Protein AF-A0A9P4H4D3-F1 (afdb_monomer_lite)

Organism: NCBI:txid210430

InterPro domains:
  IPR001510 Zinc finger, PARP-type [PF00645] (92-170)
  IPR001510 Zinc finger, PARP-type [SM01336] (87-172)
  IPR036957 Zinc finger, PARP-type superfamily [G3DSA:3.30.1740.10] (76-195)

Sequence (278 aa):
MRWYLAWRHWGGATKYQIKGMKEVADSDPTQAPGYDRLSTEAQEQVTLAFENEVIVDNEFKGTRTDLAETARRCGGEIENATGYKVDIAKRTSGCRNAGCSSEGGRIAKGELRLGICVPFDEDHASWVYKHWKCVSDFDLLTAHQLHHLDGCIDGILDLPGEDQKVVEESLDTSERVQAPEPQSTVKAATKPEAAMKVKPKKDTTDDEEAKPKPKRTDNGKGKGKRISNEMSVTDEASEPEYVPKRTRSRAVKMQEVVDPAVARIEAMAENLRWAAAR

Structure (mmCIF, N/CA/C/O backbone):
data_AF-A0A9P4H4D3-F1
#
_entry.id   AF-A0A9P4H4D3-F1
#
loop_
_atom_site.group_PDB
_atom_site.id
_atom_site.type_symbol
_atom_site.label_atom_id
_atom_site.label_alt_id
_atom_site.label_comp_id
_atom_site.label_asym_id
_atom_site.label_entity_id
_atom_site.label_seq_id
_atom_site.pdbx_PDB_ins_code
_atom_site.Cartn_x
_atom_site.Cartn_y
_atom_site.Cartn_z
_atom_site.occupancy
_atom_site.B_iso_or_equiv
_atom_site.auth_seq_id
_atom_site.auth_comp_id
_atom_site.auth_asym_id
_atom_site.auth_atom_id
_atom_site.pdbx_PDB_model_num
ATOM 1 N N . MET A 1 1 ? -8.817 -8.364 -22.085 1.00 56.38 1 MET A N 1
ATOM 2 C CA . MET A 1 1 ? -7.558 -8.895 -21.518 1.00 56.38 1 MET A CA 1
ATOM 3 C C . MET A 1 1 ? -7.171 -7.974 -20.374 1.00 56.38 1 MET A C 1
ATOM 5 O O . MET A 1 1 ? -7.074 -6.777 -20.609 1.00 56.38 1 MET A O 1
ATOM 9 N N . ARG A 1 2 ? -7.096 -8.486 -19.143 1.00 63.53 2 ARG A N 1
ATOM 10 C CA . ARG A 1 2 ? -6.790 -7.694 -17.943 1.00 63.53 2 ARG A CA 1
ATOM 11 C C . ARG A 1 2 ? -5.326 -7.932 -17.591 1.00 63.53 2 ARG A C 1
ATOM 13 O O . ARG A 1 2 ? -4.897 -9.083 -17.563 1.00 63.53 2 ARG A O 1
ATOM 20 N N . TRP A 1 3 ? -4.569 -6.862 -17.384 1.00 69.06 3 TRP A N 1
ATOM 21 C CA . TRP A 1 3 ? -3.122 -6.926 -17.195 1.00 69.06 3 TRP A CA 1
ATOM 22 C C . TRP A 1 3 ? -2.784 -6.526 -15.765 1.00 69.06 3 TRP A C 1
ATOM 24 O O . TRP A 1 3 ? -3.243 -5.492 -15.288 1.00 69.06 3 TRP A O 1
ATOM 34 N N . TYR A 1 4 ? -1.969 -7.333 -15.093 1.00 72.62 4 TYR A N 1
ATOM 35 C CA . TYR A 1 4 ? -1.422 -6.995 -13.784 1.00 72.62 4 TYR A CA 1
ATOM 36 C C . TYR A 1 4 ? 0.026 -6.556 -13.951 1.00 72.62 4 TYR A C 1
ATOM 38 O O . TYR A 1 4 ? 0.842 -7.270 -14.535 1.00 72.62 4 TYR A O 1
ATOM 46 N N . LEU A 1 5 ? 0.349 -5.380 -13.421 1.00 82.19 5 LEU A N 1
ATOM 47 C CA . LEU A 1 5 ? 1.701 -4.840 -13.442 1.00 82.19 5 LEU A CA 1
ATOM 48 C C . LEU A 1 5 ? 2.436 -5.288 -12.179 1.00 82.19 5 LEU A C 1
ATOM 50 O O . LEU A 1 5 ? 2.045 -4.956 -11.060 1.00 82.19 5 LEU A O 1
ATOM 54 N N . ALA A 1 6 ? 3.520 -6.038 -12.356 1.00 83.00 6 ALA A N 1
ATOM 55 C CA . ALA A 1 6 ? 4.419 -6.409 -11.273 1.00 83.00 6 ALA A CA 1
ATOM 56 C C . ALA A 1 6 ? 5.747 -5.668 -11.444 1.00 83.00 6 ALA A C 1
ATOM 58 O O . ALA A 1 6 ? 6.554 -6.009 -12.307 1.00 83.00 6 ALA A O 1
ATOM 59 N N . TRP A 1 7 ? 5.984 -4.668 -10.598 1.00 86.44 7 TRP A N 1
ATOM 60 C CA . TRP A 1 7 ? 7.218 -3.889 -10.628 1.00 86.44 7 TRP A CA 1
ATOM 61 C C . TRP A 1 7 ? 8.419 -4.721 -10.169 1.00 86.44 7 TRP A C 1
ATOM 63 O O . TRP A 1 7 ? 8.360 -5.466 -9.185 1.00 86.44 7 TRP A O 1
ATOM 73 N N . ARG A 1 8 ? 9.538 -4.571 -10.877 1.00 89.12 8 ARG A N 1
ATOM 74 C CA . ARG A 1 8 ? 10.841 -5.142 -10.527 1.00 89.12 8 ARG A CA 1
ATOM 75 C C . ARG A 1 8 ? 11.894 -4.050 -10.640 1.00 89.12 8 ARG A C 1
ATOM 77 O O . ARG A 1 8 ? 11.753 -3.131 -11.438 1.00 89.12 8 ARG A O 1
ATOM 84 N N . HIS A 1 9 ? 12.955 -4.166 -9.849 1.00 90.69 9 HIS A N 1
ATOM 85 C CA . HIS A 1 9 ? 14.167 -3.403 -10.126 1.00 90.69 9 HIS A CA 1
ATOM 86 C C . HIS A 1 9 ? 14.743 -3.859 -11.467 1.00 90.69 9 HIS A C 1
ATOM 88 O O . HIS A 1 9 ? 14.654 -5.050 -11.771 1.00 90.69 9 HIS A O 1
ATOM 94 N N . TRP A 1 10 ? 15.357 -2.938 -12.213 1.00 92.50 10 TRP A N 1
ATOM 95 C CA . TRP A 1 10 ? 15.929 -3.213 -13.533 1.00 92.50 10 TRP A CA 1
ATOM 96 C C . TRP A 1 10 ? 16.852 -4.437 -13.518 1.00 92.50 10 TRP A C 1
ATOM 98 O O . TRP A 1 10 ? 16.488 -5.459 -14.083 1.00 92.50 10 TRP A O 1
ATOM 108 N N . GLY A 1 11 ? 17.936 -4.422 -12.733 1.00 91.62 11 GLY A N 1
ATOM 109 C CA . GLY A 1 11 ? 18.851 -5.570 -12.585 1.00 91.62 11 GLY A CA 1
ATOM 110 C C . GLY A 1 11 ? 18.248 -6.836 -11.949 1.00 91.62 11 GLY A C 1
ATOM 111 O O . GLY A 1 11 ? 18.929 -7.844 -11.793 1.00 91.62 11 GLY A O 1
ATOM 112 N N . GLY A 1 12 ? 16.979 -6.798 -11.534 1.00 91.06 12 GLY A N 1
ATOM 113 C CA . GLY A 1 12 ? 16.241 -7.950 -11.018 1.00 91.06 12 GLY A CA 1
ATOM 114 C C . GLY A 1 12 ? 15.297 -8.591 -12.034 1.00 91.06 12 GLY A C 1
ATOM 115 O O . GLY A 1 12 ? 14.631 -9.568 -11.674 1.00 91.06 12 GLY A O 1
ATOM 116 N N . ALA A 1 13 ? 15.185 -8.053 -13.254 1.00 93.25 13 ALA A N 1
ATOM 117 C CA . ALA A 1 13 ? 14.389 -8.694 -14.290 1.00 93.25 13 ALA A CA 1
ATOM 118 C C . ALA A 1 13 ? 15.099 -9.957 -14.807 1.00 93.25 13 ALA A C 1
ATOM 120 O O . ALA A 1 13 ? 16.319 -10.083 -14.813 1.00 93.25 13 ALA A O 1
ATOM 121 N N . THR A 1 14 ? 14.318 -10.956 -15.192 1.00 93.44 14 THR A N 1
ATOM 122 C CA . THR A 1 14 ? 14.828 -12.240 -15.686 1.00 93.44 14 THR A CA 1
ATOM 123 C C . THR A 1 14 ? 14.835 -12.258 -17.209 1.00 93.44 14 THR A C 1
ATOM 125 O O . THR A 1 14 ? 14.026 -11.576 -17.836 1.00 93.44 14 THR A O 1
ATOM 128 N N . LYS A 1 15 ? 15.671 -13.110 -17.819 1.00 95.44 15 LYS A N 1
ATOM 129 C CA . LYS A 1 15 ? 15.692 -13.315 -19.281 1.00 95.44 15 LYS A CA 1
ATOM 130 C C . LYS A 1 15 ? 14.302 -13.581 -19.879 1.00 95.44 15 LYS A C 1
ATOM 132 O O . LYS A 1 15 ? 13.972 -13.079 -20.942 1.00 95.44 15 LYS A O 1
ATOM 137 N N . TYR A 1 16 ? 13.446 -14.308 -19.154 1.00 95.06 16 TYR A N 1
ATOM 138 C CA . TYR A 1 16 ? 12.079 -14.610 -19.590 1.00 95.06 16 TYR A CA 1
ATOM 139 C C . TYR A 1 16 ? 11.180 -13.373 -19.628 1.00 95.06 16 TYR A C 1
ATOM 141 O O . TYR A 1 16 ? 10.296 -13.289 -20.469 1.00 95.06 16 TYR A O 1
ATOM 149 N N . GLN A 1 17 ? 11.406 -12.408 -18.735 1.00 92.88 17 GLN A N 1
ATOM 150 C CA . GLN A 1 17 ? 10.656 -11.152 -18.724 1.00 92.88 17 GLN A CA 1
ATOM 151 C C . GLN A 1 17 ? 11.085 -10.243 -19.872 1.00 92.88 17 GLN A C 1
ATOM 153 O O . GLN A 1 17 ? 10.225 -9.642 -20.503 1.00 92.88 17 GLN A O 1
ATOM 158 N N . ILE A 1 18 ? 12.386 -10.189 -20.179 1.00 94.62 18 ILE A N 1
ATOM 159 C CA . ILE A 1 18 ? 12.884 -9.460 -21.352 1.00 94.62 18 ILE A CA 1
ATOM 160 C C . ILE A 1 18 ? 12.360 -10.104 -22.637 1.00 94.62 18 ILE A C 1
ATOM 162 O O . ILE A 1 18 ? 11.851 -9.400 -23.501 1.00 94.62 18 ILE A O 1
ATOM 166 N N . LYS A 1 19 ? 12.375 -11.441 -22.725 1.00 95.06 19 LYS A N 1
ATOM 167 C CA . LYS A 1 19 ? 11.782 -12.171 -23.850 1.00 95.06 19 LYS A CA 1
ATOM 168 C C . LYS A 1 19 ? 10.284 -11.886 -24.002 1.00 95.06 19 LYS A C 1
ATOM 170 O O . LYS A 1 19 ? 9.850 -11.546 -25.091 1.00 95.06 19 LYS A O 1
ATOM 175 N N . GLY A 1 20 ? 9.511 -11.946 -22.917 1.00 93.00 20 GLY A N 1
ATOM 176 C CA . GLY A 1 20 ? 8.085 -11.608 -22.955 1.00 93.00 20 GLY A CA 1
ATOM 177 C C . GLY A 1 20 ? 7.832 -10.147 -23.344 1.00 93.00 20 GLY A C 1
ATOM 178 O O . GLY A 1 20 ? 6.910 -9.860 -24.096 1.00 93.00 20 GLY A O 1
ATOM 179 N N . MET A 1 21 ? 8.677 -9.218 -22.891 1.00 91.69 21 MET A N 1
ATOM 180 C CA . MET A 1 21 ? 8.606 -7.812 -23.300 1.00 91.69 21 MET A CA 1
ATOM 181 C C . MET A 1 21 ? 8.919 -7.637 -24.795 1.00 91.69 21 MET A C 1
ATOM 183 O O . MET A 1 21 ? 8.236 -6.871 -25.466 1.00 91.69 21 MET A O 1
ATOM 187 N N . LYS A 1 22 ? 9.885 -8.394 -25.328 1.00 94.69 22 LYS A N 1
ATOM 188 C CA . LYS A 1 22 ? 10.230 -8.442 -26.757 1.00 94.69 22 LYS A CA 1
ATOM 189 C C . LYS A 1 22 ? 9.101 -9.031 -27.606 1.00 94.69 22 LYS A C 1
ATOM 191 O O . LYS A 1 22 ? 8.827 -8.511 -28.679 1.00 94.69 22 LYS A O 1
ATOM 196 N N . GLU A 1 23 ? 8.423 -10.068 -27.113 1.00 93.31 23 GLU A N 1
ATOM 197 C CA . GLU A 1 23 ? 7.240 -10.660 -27.756 1.00 93.31 23 GLU A CA 1
ATOM 198 C C . GLU A 1 23 ? 6.062 -9.676 -27.803 1.00 93.31 23 GLU A C 1
ATOM 200 O O . GLU A 1 23 ? 5.383 -9.592 -28.818 1.00 93.31 23 GLU A O 1
ATOM 205 N N . VAL A 1 24 ? 5.833 -8.905 -26.734 1.00 91.50 24 VAL A N 1
ATOM 206 C CA . VAL A 1 24 ? 4.760 -7.893 -26.686 1.00 91.50 24 VAL A CA 1
ATOM 207 C C . VAL A 1 24 ? 5.064 -6.681 -27.573 1.00 91.50 24 VAL A C 1
ATOM 209 O O . VAL A 1 24 ? 4.138 -6.059 -28.082 1.00 91.50 24 VAL A O 1
ATOM 212 N N . ALA A 1 25 ? 6.341 -6.338 -27.745 1.00 92.69 25 ALA A N 1
ATOM 213 C CA . ALA A 1 25 ? 6.790 -5.181 -28.517 1.00 92.69 25 ALA A CA 1
ATOM 214 C C . ALA A 1 25 ? 7.197 -5.526 -29.967 1.00 92.69 25 ALA A C 1
ATOM 216 O O . ALA A 1 25 ? 7.917 -4.756 -30.594 1.00 92.69 25 ALA A O 1
ATOM 217 N N . ASP A 1 26 ? 6.801 -6.693 -30.491 1.00 93.94 26 ASP A N 1
ATOM 218 C CA . ASP A 1 26 ? 7.133 -7.156 -31.852 1.00 93.94 26 ASP A CA 1
ATOM 219 C C . ASP A 1 26 ? 8.638 -7.064 -32.197 1.00 93.94 26 ASP A C 1
ATOM 221 O O . ASP A 1 26 ? 9.040 -6.777 -33.322 1.00 93.94 26 ASP A O 1
ATOM 225 N N . SER A 1 27 ? 9.500 -7.345 -31.214 1.00 92.56 27 SER A N 1
ATOM 226 C CA . SER A 1 27 ? 10.968 -7.227 -31.282 1.00 92.56 27 SER A CA 1
ATOM 227 C C . SER A 1 27 ? 11.547 -5.818 -31.470 1.00 92.56 27 SER A C 1
ATOM 229 O O . SER A 1 27 ? 12.771 -5.692 -31.518 1.00 92.56 27 SER A O 1
ATOM 231 N N . ASP A 1 28 ? 10.725 -4.770 -31.506 1.00 95.44 28 ASP A N 1
ATOM 232 C CA . ASP A 1 28 ? 11.173 -3.378 -31.571 1.00 95.44 28 ASP A CA 1
ATOM 233 C C . ASP A 1 28 ? 11.189 -2.755 -30.160 1.00 95.44 28 ASP A C 1
ATOM 235 O O . ASP A 1 28 ? 10.135 -2.633 -29.527 1.00 95.44 28 ASP A O 1
ATOM 239 N N . PRO A 1 29 ? 12.355 -2.328 -29.632 1.00 93.56 29 PRO A N 1
ATOM 240 C CA . PRO A 1 29 ? 12.427 -1.711 -28.308 1.00 93.56 29 PRO A CA 1
ATOM 241 C C . PRO A 1 29 ? 11.594 -0.426 -28.205 1.00 93.56 29 PRO A C 1
ATOM 243 O O . PRO A 1 29 ? 11.113 -0.104 -27.119 1.00 93.56 29 PRO A O 1
ATOM 246 N N . THR A 1 30 ? 11.366 0.287 -29.315 1.00 95.50 30 THR A N 1
ATOM 247 C CA . THR A 1 30 ? 10.604 1.545 -29.314 1.00 95.50 30 THR A CA 1
ATOM 248 C C . THR A 1 30 ? 9.100 1.346 -29.123 1.00 95.50 30 THR A C 1
ATOM 250 O O . THR A 1 30 ? 8.418 2.269 -28.677 1.00 95.50 30 THR A O 1
ATOM 253 N N . GLN A 1 31 ? 8.586 0.141 -29.392 1.00 94.81 31 GLN A N 1
ATOM 254 C CA . GLN A 1 31 ? 7.177 -0.215 -29.182 1.00 94.81 31 GLN A CA 1
ATOM 255 C C . GLN A 1 31 ? 6.885 -0.670 -27.746 1.00 94.81 31 GLN A C 1
ATOM 257 O O . GLN A 1 31 ? 5.729 -0.908 -27.390 1.00 94.81 31 GLN A O 1
ATOM 262 N N . ALA A 1 32 ? 7.908 -0.796 -26.893 1.00 91.62 32 ALA A N 1
ATOM 263 C CA . ALA A 1 32 ? 7.707 -1.197 -25.510 1.00 91.62 32 ALA A CA 1
ATOM 264 C C . ALA A 1 32 ? 6.875 -0.137 -24.748 1.00 91.62 32 ALA A C 1
ATOM 266 O O . ALA A 1 32 ? 7.200 1.056 -24.791 1.00 91.62 32 ALA A O 1
ATOM 267 N N . PRO A 1 33 ? 5.818 -0.532 -24.007 1.00 87.12 33 PRO A N 1
ATOM 268 C CA . PRO A 1 33 ? 4.968 0.417 -23.292 1.00 87.12 33 PRO A CA 1
ATOM 269 C C . PRO A 1 33 ? 5.755 1.321 -22.330 1.00 87.12 33 PRO A C 1
ATOM 271 O O . PRO A 1 33 ? 6.344 0.850 -21.357 1.00 87.12 33 PRO A O 1
ATOM 274 N N . GLY A 1 34 ? 5.726 2.634 -22.583 1.00 87.56 34 GLY A N 1
ATOM 275 C CA . GLY A 1 34 ? 6.390 3.652 -21.762 1.00 87.56 34 GLY A CA 1
ATOM 276 C C . GLY A 1 34 ? 7.864 3.916 -22.094 1.00 87.56 34 GLY A C 1
ATOM 277 O O . GLY A 1 34 ? 8.500 4.680 -21.368 1.00 87.56 34 GLY A O 1
ATOM 278 N N . TYR A 1 35 ? 8.407 3.322 -23.164 1.00 91.31 35 TYR A N 1
ATOM 279 C CA . TYR A 1 35 ? 9.785 3.548 -23.622 1.00 91.31 35 TYR A CA 1
ATOM 280 C C . TYR A 1 35 ? 10.078 5.022 -23.944 1.00 91.31 35 TYR A C 1
ATOM 282 O O . TYR A 1 35 ? 11.134 5.555 -23.600 1.00 91.31 35 TYR A O 1
ATOM 290 N N . ASP A 1 36 ? 9.106 5.709 -24.540 1.00 91.88 36 ASP A N 1
ATOM 291 C CA . ASP A 1 36 ? 9.134 7.132 -24.892 1.00 91.88 36 ASP A CA 1
ATOM 292 C C . ASP A 1 36 ? 9.356 8.059 -23.685 1.00 91.88 36 ASP A C 1
ATOM 294 O O . ASP A 1 36 ? 9.882 9.161 -23.834 1.00 91.88 36 ASP A O 1
ATOM 298 N N . ARG A 1 37 ? 8.990 7.608 -22.479 1.00 85.75 37 ARG A N 1
ATOM 299 C CA . ARG A 1 37 ? 9.104 8.382 -21.231 1.00 85.75 37 ARG A CA 1
ATOM 300 C C . ARG A 1 37 ? 10.417 8.150 -20.483 1.00 85.75 37 ARG A C 1
ATOM 302 O O . ARG A 1 37 ? 10.644 8.780 -19.450 1.00 85.75 37 ARG A O 1
ATOM 309 N N . LEU A 1 38 ? 11.257 7.229 -20.954 1.00 89.12 38 LEU A N 1
ATOM 310 C CA . LEU A 1 38 ? 12.547 6.918 -20.340 1.00 89.12 38 LEU A CA 1
ATOM 311 C C . LEU A 1 38 ? 13.612 7.961 -20.721 1.00 89.12 38 LEU A C 1
ATOM 313 O O . LEU A 1 38 ? 13.523 8.618 -21.756 1.00 89.12 38 LEU A O 1
ATOM 317 N N . SER A 1 39 ? 14.644 8.117 -19.885 1.00 90.25 39 SER A N 1
ATOM 318 C CA . SER A 1 39 ? 15.836 8.881 -20.275 1.00 90.25 39 SER A CA 1
ATOM 319 C C . SER A 1 39 ? 16.581 8.166 -21.402 1.00 90.25 39 SER A C 1
ATOM 321 O O . SER A 1 39 ? 16.494 6.946 -21.517 1.00 90.25 39 SER A O 1
ATOM 323 N N . THR A 1 40 ? 17.369 8.900 -22.187 1.00 91.75 40 THR A N 1
ATOM 324 C CA . THR A 1 40 ? 18.185 8.324 -23.271 1.00 91.75 40 THR A CA 1
ATOM 325 C C . THR A 1 40 ? 19.094 7.197 -22.772 1.00 91.75 40 THR A C 1
ATOM 327 O O . THR A 1 40 ? 19.132 6.131 -23.371 1.00 91.75 40 THR A O 1
ATOM 330 N N . GLU A 1 41 ? 19.725 7.369 -21.606 1.00 92.56 41 GLU A N 1
ATOM 331 C CA . GLU A 1 41 ? 20.535 6.317 -20.970 1.00 92.56 41 GLU A CA 1
ATOM 332 C C . GLU A 1 41 ? 19.709 5.061 -20.634 1.00 92.56 41 GLU A C 1
ATOM 334 O O . GLU A 1 41 ? 20.161 3.939 -20.839 1.00 92.56 41 GLU A O 1
ATOM 339 N N . ALA A 1 42 ? 18.479 5.220 -20.130 1.00 92.94 42 ALA A N 1
ATOM 340 C CA . ALA A 1 42 ? 17.608 4.085 -19.820 1.00 92.94 42 ALA A CA 1
ATOM 341 C C . ALA A 1 42 ? 17.065 3.408 -21.093 1.00 92.94 42 ALA A C 1
ATOM 343 O O . ALA A 1 42 ? 16.912 2.188 -21.115 1.00 92.94 42 ALA A O 1
ATOM 344 N N . GLN A 1 43 ? 16.813 4.178 -22.154 1.00 94.56 43 GLN A N 1
ATOM 345 C CA . GLN A 1 43 ? 16.433 3.673 -23.477 1.00 94.56 43 GLN A CA 1
ATOM 346 C C . GLN A 1 43 ? 17.541 2.807 -24.091 1.00 94.56 43 GLN A C 1
ATOM 348 O O . GLN A 1 43 ? 17.267 1.716 -24.595 1.00 94.56 43 GLN A O 1
ATOM 353 N N . GLU A 1 44 ? 18.800 3.233 -23.974 1.00 95.12 44 GLU A N 1
ATOM 354 C CA . GLU A 1 44 ? 19.962 2.446 -24.403 1.00 95.12 44 GLU A CA 1
ATOM 355 C C . GLU A 1 44 ? 20.053 1.118 -23.643 1.00 95.12 44 GLU A C 1
ATOM 357 O O . GLU A 1 44 ? 20.240 0.071 -24.258 1.00 95.12 44 GLU A O 1
ATOM 362 N N . GLN A 1 45 ? 19.836 1.122 -22.323 1.00 95.31 45 GLN A N 1
ATOM 363 C CA . GLN A 1 45 ? 19.829 -0.114 -21.532 1.00 95.31 45 GLN A CA 1
ATOM 364 C C . GLN A 1 45 ? 18.725 -1.084 -21.967 1.00 95.31 45 GLN A C 1
ATOM 366 O O . GLN A 1 45 ? 18.959 -2.292 -22.035 1.00 95.31 45 GLN A O 1
ATOM 371 N N . VAL A 1 46 ? 17.533 -0.577 -22.295 1.00 95.12 46 VAL A N 1
ATOM 372 C CA . VAL A 1 46 ? 16.441 -1.406 -22.828 1.00 95.12 46 VAL A CA 1
ATOM 373 C C . VAL A 1 46 ? 16.800 -1.963 -24.205 1.00 95.12 46 VAL A C 1
ATOM 375 O O . VAL A 1 46 ? 16.603 -3.155 -24.437 1.00 95.12 46 VAL A O 1
ATOM 378 N N . THR A 1 47 ? 17.387 -1.147 -25.081 1.00 96.31 47 THR A N 1
ATOM 379 C CA . THR A 1 47 ? 17.848 -1.577 -26.412 1.00 96.31 47 THR A CA 1
ATOM 380 C C . THR A 1 47 ? 18.888 -2.694 -26.297 1.00 96.31 47 THR A C 1
ATOM 382 O O . THR A 1 47 ? 18.705 -3.773 -26.859 1.00 96.31 47 THR A O 1
ATOM 385 N N . LEU A 1 48 ? 19.912 -2.499 -25.461 1.00 96.00 48 LEU A N 1
ATOM 386 C CA . LEU A 1 48 ? 20.940 -3.506 -25.187 1.00 96.00 48 LEU A CA 1
ATOM 387 C C . LEU A 1 48 ? 20.347 -4.790 -24.595 1.00 96.00 48 LEU A C 1
ATOM 389 O O . LEU A 1 48 ? 20.792 -5.890 -24.929 1.00 96.00 48 LEU A O 1
ATOM 393 N N . ALA A 1 49 ? 19.334 -4.679 -23.732 1.00 96.00 49 ALA A N 1
ATOM 394 C CA . ALA A 1 49 ? 18.663 -5.843 -23.168 1.00 96.00 49 ALA A CA 1
ATOM 395 C C . ALA A 1 49 ? 17.853 -6.625 -24.217 1.00 96.00 49 ALA A C 1
ATOM 397 O O . ALA A 1 49 ? 17.823 -7.853 -24.160 1.00 96.00 49 ALA A O 1
ATOM 398 N N . PHE A 1 50 ? 17.223 -5.948 -25.182 1.00 95.75 50 PHE A N 1
ATOM 399 C CA . PHE A 1 50 ? 16.500 -6.589 -26.289 1.00 95.75 50 PHE A CA 1
ATOM 400 C C . PHE A 1 50 ? 17.439 -7.317 -27.258 1.00 95.75 50 PHE A C 1
ATOM 402 O O . PHE A 1 50 ? 17.114 -8.419 -27.717 1.00 95.75 50 PHE A O 1
ATOM 409 N N . GLU A 1 51 ? 18.597 -6.718 -27.545 1.00 95.69 51 GLU A N 1
ATOM 410 C CA . GLU A 1 51 ? 19.636 -7.296 -28.404 1.00 95.69 51 GLU A CA 1
ATOM 411 C C . GLU A 1 51 ? 20.258 -8.550 -27.781 1.00 95.69 51 GLU A C 1
ATOM 413 O O . GLU A 1 51 ? 20.418 -9.563 -28.457 1.00 95.69 51 GLU A O 1
ATOM 418 N N . ASN A 1 52 ? 20.567 -8.503 -26.480 1.00 95.12 52 ASN A N 1
ATOM 419 C CA . ASN A 1 52 ? 21.243 -9.597 -25.773 1.00 95.12 52 ASN A CA 1
ATOM 420 C C . ASN A 1 52 ? 20.280 -10.600 -25.110 1.00 95.12 52 ASN A C 1
ATOM 422 O O . ASN A 1 52 ? 20.725 -11.603 -24.555 1.00 95.12 52 ASN A O 1
ATOM 426 N N . GLU A 1 53 ? 18.973 -10.316 -25.105 1.00 93.81 53 GLU A N 1
ATOM 427 C CA . GLU A 1 53 ? 17.922 -11.067 -24.387 1.00 93.81 53 GLU A CA 1
ATOM 428 C C . GLU A 1 53 ? 18.190 -11.244 -22.875 1.00 93.81 53 GLU A C 1
ATOM 430 O O . GLU A 1 53 ? 17.611 -12.096 -22.191 1.00 93.81 53 GLU A O 1
ATOM 435 N N . VAL A 1 54 ? 19.076 -10.407 -22.337 1.00 94.56 54 VAL A N 1
ATOM 436 C CA . VAL A 1 54 ? 19.572 -10.400 -20.963 1.00 94.56 54 VAL A CA 1
ATOM 437 C C . VAL A 1 54 ? 19.915 -8.965 -20.586 1.00 94.56 54 VAL A C 1
ATOM 439 O O . VAL A 1 54 ? 20.388 -8.189 -21.410 1.00 94.56 54 VAL A O 1
ATOM 442 N N . ILE A 1 55 ? 19.709 -8.617 -19.317 1.00 94.81 55 ILE A N 1
ATOM 443 C CA . ILE A 1 55 ? 20.158 -7.329 -18.788 1.00 94.81 55 ILE A CA 1
ATOM 444 C C . ILE A 1 55 ? 21.684 -7.308 -18.749 1.00 94.81 55 ILE A C 1
ATOM 446 O O . ILE A 1 55 ? 22.308 -8.124 -18.068 1.00 94.81 55 ILE A O 1
ATOM 450 N N . VAL A 1 56 ? 22.263 -6.363 -19.485 1.00 93.56 56 VAL A N 1
ATOM 451 C CA . VAL A 1 56 ? 23.714 -6.174 -19.582 1.00 93.56 56 VAL A CA 1
ATOM 452 C C . VAL A 1 56 ? 24.254 -5.497 -18.321 1.00 93.56 56 VAL A C 1
ATOM 454 O O . VAL A 1 56 ? 25.217 -5.980 -17.728 1.00 93.56 56 VAL A O 1
ATOM 457 N N . ASP A 1 57 ? 23.600 -4.422 -17.869 1.00 93.25 57 ASP A N 1
ATOM 458 C CA . ASP A 1 57 ? 23.976 -3.688 -16.661 1.00 93.25 57 ASP A CA 1
ATOM 459 C C . ASP A 1 57 ? 22.998 -3.954 -15.505 1.00 93.25 57 ASP A C 1
ATOM 461 O O . ASP A 1 57 ? 21.886 -3.423 -15.443 1.00 93.25 57 ASP A O 1
ATOM 465 N N . ASN A 1 58 ? 23.437 -4.785 -14.559 1.00 91.75 58 ASN A N 1
ATOM 466 C CA . ASN A 1 58 ? 22.673 -5.096 -13.350 1.00 91.75 58 ASN A CA 1
ATOM 467 C C . ASN A 1 58 ? 22.783 -4.011 -12.265 1.00 91.75 58 ASN A C 1
ATOM 469 O O . ASN A 1 58 ? 22.012 -4.034 -11.301 1.00 91.75 58 ASN A O 1
ATOM 473 N N . GLU A 1 59 ? 23.746 -3.095 -12.379 1.00 90.56 59 GLU A N 1
ATOM 474 C CA . GLU A 1 59 ? 23.971 -2.010 -11.422 1.00 90.56 59 GLU A CA 1
ATOM 475 C C . GLU A 1 59 ? 23.219 -0.732 -11.807 1.00 90.56 59 GLU A C 1
ATOM 477 O O . GLU A 1 59 ? 22.996 0.128 -10.947 1.00 90.56 59 GLU A O 1
ATOM 482 N N . PHE A 1 60 ? 22.755 -0.632 -13.055 1.00 91.38 60 PHE A N 1
ATOM 483 C CA . PHE A 1 60 ? 21.926 0.472 -13.519 1.00 91.38 60 PHE A CA 1
ATOM 484 C C . PHE A 1 60 ? 20.623 0.577 -12.714 1.00 91.38 60 PHE A C 1
ATOM 486 O O . PHE A 1 60 ? 19.764 -0.309 -12.725 1.00 91.38 60 PHE A O 1
ATOM 493 N N . LYS A 1 61 ? 20.459 1.702 -12.008 1.00 84.31 61 LYS A N 1
ATOM 494 C CA . LYS A 1 61 ? 19.259 1.993 -11.206 1.00 84.31 61 LYS A CA 1
ATOM 495 C C . LYS A 1 61 ? 18.265 2.904 -11.914 1.00 84.31 61 LYS A C 1
ATOM 497 O O . LYS A 1 61 ? 17.115 2.951 -11.489 1.00 84.31 61 LYS A O 1
ATOM 502 N N . GLY A 1 62 ? 18.698 3.653 -12.932 1.00 78.62 62 GLY A N 1
ATOM 503 C CA . GLY A 1 62 ? 17.855 4.608 -13.662 1.00 78.62 62 GLY A CA 1
ATOM 504 C C . GLY A 1 62 ? 17.192 5.683 -12.789 1.00 78.62 62 GLY A C 1
ATOM 505 O O . GLY A 1 62 ? 16.284 6.375 -13.240 1.00 78.62 62 GLY A O 1
ATOM 506 N N . THR A 1 63 ? 17.602 5.829 -11.524 1.00 69.50 63 THR A N 1
ATOM 507 C CA . THR A 1 63 ? 16.982 6.759 -10.581 1.00 69.50 63 THR A CA 1
ATOM 508 C C . THR A 1 63 ? 17.478 8.171 -10.847 1.00 69.50 63 THR A C 1
ATOM 510 O O . THR A 1 63 ? 18.486 8.601 -10.288 1.00 69.50 63 THR A O 1
ATOM 513 N N . ARG A 1 64 ? 16.733 8.898 -11.677 1.00 69.25 64 ARG A N 1
ATOM 514 C CA . ARG A 1 64 ? 16.790 10.356 -11.763 1.00 69.25 64 ARG A CA 1
ATOM 515 C C . ARG A 1 64 ? 16.140 10.950 -10.517 1.00 69.25 64 ARG A C 1
ATOM 517 O O . ARG A 1 64 ? 14.921 11.073 -10.436 1.00 69.25 64 ARG A O 1
ATOM 524 N N . THR A 1 65 ? 16.953 11.247 -9.503 1.00 66.62 65 THR A N 1
ATOM 525 C CA . THR A 1 65 ? 16.492 11.815 -8.220 1.00 66.62 65 THR A CA 1
ATOM 526 C C . THR A 1 65 ? 15.808 13.172 -8.381 1.00 66.62 65 THR A C 1
ATOM 528 O O . THR A 1 65 ? 15.072 13.590 -7.499 1.00 66.62 65 THR A O 1
ATOM 531 N N . ASP A 1 66 ? 16.058 13.846 -9.500 1.00 64.81 66 ASP A N 1
ATOM 532 C CA . ASP A 1 66 ? 15.442 15.100 -9.921 1.00 64.81 66 ASP A CA 1
ATOM 533 C C . ASP A 1 66 ? 14.011 14.927 -10.457 1.00 64.81 66 ASP A C 1
ATOM 535 O O . ASP A 1 66 ? 13.180 15.803 -10.243 1.00 64.81 66 ASP A O 1
ATOM 539 N N . LEU A 1 67 ? 13.709 13.800 -11.115 1.00 63.47 67 LEU A N 1
ATOM 540 C CA . LEU A 1 67 ? 12.375 13.480 -11.652 1.00 63.47 67 LEU A CA 1
ATOM 541 C C . LEU A 1 67 ? 11.558 12.559 -10.745 1.00 63.47 67 LEU A C 1
ATOM 543 O O . LEU A 1 67 ? 10.357 12.393 -10.951 1.00 63.47 67 LEU A O 1
ATOM 547 N N . ALA A 1 68 ? 12.197 11.955 -9.744 1.00 61.69 68 ALA A N 1
ATOM 548 C CA . ALA A 1 68 ? 11.513 11.285 -8.655 1.00 61.69 68 ALA A CA 1
ATOM 549 C C . ALA A 1 68 ? 10.824 12.341 -7.779 1.00 61.69 68 ALA A C 1
ATOM 551 O O . ALA A 1 68 ? 11.240 12.598 -6.646 1.00 61.69 68 ALA A O 1
ATOM 552 N N . GLU A 1 69 ? 9.757 12.959 -8.300 1.00 56.91 69 GLU A N 1
ATOM 553 C CA . GLU A 1 69 ? 8.776 13.621 -7.452 1.00 56.91 69 GLU A CA 1
ATOM 554 C C . GLU A 1 69 ? 8.458 12.654 -6.319 1.00 56.91 69 GLU A C 1
ATOM 556 O O . GLU A 1 69 ? 8.274 11.452 -6.544 1.00 56.91 69 GLU A O 1
ATOM 561 N N . THR A 1 70 ? 8.482 13.166 -5.088 1.00 54.78 70 THR A N 1
ATOM 562 C CA . THR A 1 70 ? 8.210 12.356 -3.902 1.00 54.78 70 THR A CA 1
ATOM 563 C C . THR A 1 70 ? 6.868 11.689 -4.148 1.00 54.78 70 THR A C 1
ATOM 565 O O . THR A 1 70 ? 5.853 12.386 -4.136 1.00 54.78 70 THR A O 1
ATOM 568 N N . ALA A 1 71 ? 6.877 10.383 -4.456 1.00 55.88 71 ALA A N 1
ATOM 569 C CA . ALA A 1 71 ? 5.672 9.658 -4.833 1.00 55.88 71 ALA A CA 1
ATOM 570 C C . ALA A 1 71 ? 4.584 10.050 -3.843 1.00 55.88 71 ALA A C 1
ATOM 572 O O . ALA A 1 71 ? 4.871 10.050 -2.638 1.00 55.88 71 ALA A O 1
ATOM 573 N N . ARG A 1 72 ? 3.403 10.467 -4.338 1.00 49.97 72 ARG A N 1
ATOM 574 C CA . ARG A 1 72 ? 2.297 10.904 -3.473 1.00 49.97 72 ARG A CA 1
ATOM 575 C C . ARG A 1 72 ? 2.202 9.886 -2.354 1.00 49.97 72 ARG A C 1
ATOM 577 O O . ARG A 1 72 ? 1.911 8.718 -2.610 1.00 49.97 72 ARG A O 1
ATOM 584 N N . ARG A 1 73 ? 2.579 10.295 -1.139 1.00 56.09 73 ARG A N 1
ATOM 585 C CA . ARG A 1 73 ? 2.639 9.353 -0.027 1.00 56.09 73 ARG A CA 1
ATOM 586 C C . ARG A 1 73 ? 1.219 8.831 0.103 1.00 56.09 73 ARG A C 1
ATOM 588 O O . ARG A 1 73 ? 0.306 9.632 0.283 1.00 56.09 73 ARG A O 1
ATOM 595 N N . CYS A 1 74 ? 1.027 7.520 -0.018 1.00 55.44 74 CYS A N 1
ATOM 596 C CA . CYS A 1 74 ? -0.270 6.864 0.165 1.00 55.44 74 CYS A CA 1
ATOM 597 C C . CYS A 1 74 ? -0.701 6.895 1.647 1.00 55.44 74 CYS A C 1
ATOM 599 O O . CYS A 1 74 ? -0.996 5.849 2.222 1.00 55.44 74 CYS A O 1
ATOM 601 N N . GLY A 1 75 ? -0.628 8.069 2.277 1.00 60.19 75 GLY A N 1
ATOM 602 C CA . GLY A 1 75 ? -0.942 8.338 3.674 1.00 60.19 75 GLY A CA 1
ATOM 603 C C . GLY A 1 75 ? -1.966 9.458 3.848 1.00 60.19 75 GLY A C 1
ATOM 604 O O . GLY A 1 75 ? -2.072 10.003 4.942 1.00 60.19 75 GLY A O 1
ATOM 605 N N . GLY A 1 76 ? -2.679 9.822 2.779 1.00 73.31 76 GLY A N 1
ATOM 606 C CA . GLY A 1 76 ? -3.861 10.674 2.875 1.00 73.31 76 GLY A CA 1
ATOM 607 C C . GLY A 1 76 ? -5.054 9.940 3.490 1.00 73.31 76 GLY A C 1
ATOM 608 O O . GLY A 1 76 ? -4.984 8.747 3.808 1.00 73.31 76 GLY A O 1
ATOM 609 N N . GLU A 1 77 ? -6.150 10.671 3.653 1.00 83.69 77 GLU A N 1
ATOM 610 C CA . GLU A 1 77 ? -7.441 10.091 4.016 1.00 83.69 77 GLU A CA 1
ATOM 611 C C . GLU A 1 77 ? -7.903 9.110 2.930 1.00 83.69 77 GLU A C 1
ATOM 613 O O . GLU A 1 77 ? -7.569 9.251 1.752 1.00 83.69 77 GLU A O 1
ATOM 618 N N . ILE A 1 78 ? -8.593 8.049 3.347 1.00 88.00 78 ILE A N 1
ATOM 619 C CA . ILE A 1 78 ? -9.039 6.987 2.44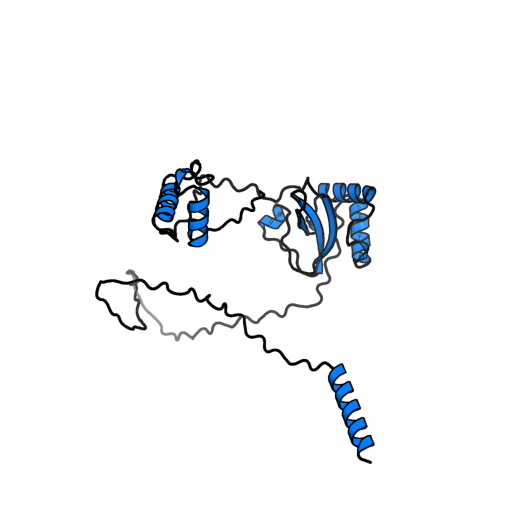5 1.00 88.00 78 ILE A CA 1
ATOM 620 C C . ILE A 1 78 ? -10.506 7.257 2.132 1.00 88.00 78 ILE A C 1
ATOM 622 O O . ILE A 1 78 ? -11.387 6.841 2.874 1.00 88.00 78 ILE A O 1
ATOM 626 N N . GLU A 1 79 ? -10.754 7.979 1.045 1.00 87.31 79 GLU A N 1
ATOM 627 C CA . GLU A 1 79 ? -12.105 8.409 0.658 1.00 87.31 79 GLU A CA 1
ATOM 628 C C . GLU A 1 79 ? -12.917 7.298 -0.028 1.00 87.31 79 GLU A C 1
ATOM 630 O O . GLU A 1 79 ? -14.142 7.327 -0.025 1.00 87.31 79 GLU A O 1
ATOM 635 N N . ASN A 1 80 ? -12.255 6.293 -0.608 1.00 88.75 80 ASN A N 1
ATOM 636 C CA . ASN A 1 80 ? -12.891 5.218 -1.374 1.00 88.75 80 ASN A CA 1
ATOM 637 C C . ASN A 1 80 ? -13.121 3.935 -0.553 1.00 88.75 80 ASN A C 1
ATOM 639 O O . ASN A 1 80 ? -13.042 2.830 -1.091 1.00 88.75 80 ASN A O 1
ATOM 643 N N . ALA A 1 81 ? -13.352 4.059 0.753 1.00 90.62 81 ALA A N 1
ATOM 644 C CA . ALA A 1 81 ? -13.618 2.910 1.611 1.00 90.62 81 ALA A CA 1
ATOM 645 C C . ALA A 1 81 ? -14.965 2.252 1.260 1.00 90.62 81 ALA A C 1
ATOM 647 O O . ALA A 1 81 ? -15.983 2.923 1.135 1.00 90.62 81 ALA A O 1
ATOM 648 N N . THR A 1 82 ? -14.970 0.924 1.129 1.00 91.31 82 THR A N 1
ATOM 649 C CA . THR A 1 82 ? -16.187 0.119 0.868 1.00 91.31 82 THR A CA 1
ATOM 650 C C . THR A 1 82 ? -16.721 -0.576 2.112 1.00 91.31 82 THR A C 1
ATOM 652 O O . THR A 1 82 ? -17.840 -1.068 2.111 1.00 91.31 82 THR A O 1
ATOM 655 N N . GLY A 1 83 ? -15.922 -0.641 3.173 1.00 92.25 83 GLY A N 1
ATOM 656 C CA . GLY A 1 83 ? -16.304 -1.295 4.413 1.00 92.25 83 GLY A CA 1
ATOM 657 C C . GLY A 1 83 ? -15.253 -1.109 5.494 1.00 92.25 83 GLY A C 1
ATOM 658 O O . GLY A 1 83 ? -14.084 -0.821 5.209 1.00 92.25 83 GLY A O 1
ATOM 659 N N . TYR A 1 84 ? -15.676 -1.302 6.737 1.00 94.31 84 TYR A N 1
ATOM 660 C CA . TYR A 1 84 ? -14.836 -1.168 7.919 1.00 94.31 84 TYR A CA 1
ATOM 661 C C . TYR A 1 84 ? -14.888 -2.438 8.753 1.00 94.31 84 TYR A C 1
ATOM 663 O O . TYR A 1 84 ? -15.893 -3.148 8.789 1.00 94.31 84 TYR A O 1
ATOM 671 N N . LYS A 1 85 ? -13.785 -2.700 9.445 1.00 94.62 85 LYS A N 1
ATOM 672 C CA . LYS A 1 85 ? -13.701 -3.741 10.459 1.00 94.62 85 LYS A CA 1
ATOM 673 C C . LYS A 1 85 ? -12.840 -3.290 11.623 1.00 94.62 85 LYS A C 1
ATOM 675 O O . LYS A 1 85 ? -11.890 -2.529 11.426 1.00 94.62 85 LYS A O 1
ATOM 680 N N . VAL A 1 86 ? -13.107 -3.815 12.805 1.00 95.00 86 VAL A N 1
ATOM 681 C CA . VAL A 1 86 ? -12.286 -3.585 13.994 1.00 95.00 86 VAL A CA 1
ATOM 682 C C . VAL A 1 86 ? -11.803 -4.929 14.513 1.00 95.00 86 VAL A C 1
ATOM 684 O O . VAL A 1 86 ? -12.582 -5.863 14.661 1.00 95.00 86 VAL A O 1
ATOM 687 N N . ASP A 1 87 ? -10.496 -5.056 14.744 1.00 95.19 87 ASP A N 1
ATOM 688 C CA . ASP A 1 87 ? -9.915 -6.282 15.285 1.00 95.19 87 ASP A CA 1
ATOM 689 C C . ASP A 1 87 ? -8.719 -6.007 16.200 1.00 95.19 87 ASP A C 1
ATOM 691 O O . ASP A 1 87 ? -8.011 -5.005 16.074 1.00 95.19 87 ASP A O 1
ATOM 695 N N . ILE A 1 88 ? -8.445 -6.957 17.096 1.00 95.56 88 ILE A N 1
ATOM 696 C CA . ILE A 1 88 ? -7.160 -7.034 17.789 1.00 95.56 88 ILE A CA 1
ATOM 697 C C . ILE A 1 88 ? -6.134 -7.640 16.832 1.00 95.56 88 ILE A C 1
ATOM 699 O O . ILE A 1 88 ? -6.311 -8.732 16.279 1.00 95.56 88 ILE A O 1
ATOM 703 N N . ALA A 1 89 ? -5.008 -6.956 16.657 1.00 95.19 89 ALA A N 1
ATOM 704 C CA . ALA A 1 89 ? -3.981 -7.346 15.712 1.00 95.19 89 ALA A CA 1
ATOM 705 C C . ALA A 1 89 ? -3.415 -8.749 16.002 1.00 95.19 89 ALA A C 1
ATOM 707 O O . ALA A 1 89 ? -2.598 -8.953 16.897 1.00 95.19 89 ALA A O 1
ATOM 708 N N . LYS A 1 90 ? -3.780 -9.735 15.172 1.00 94.25 90 LYS A N 1
ATOM 709 C CA . LYS A 1 90 ? -3.226 -11.108 15.239 1.00 94.25 90 LYS A CA 1
ATOM 710 C C . LYS A 1 90 ? -1.768 -11.189 14.770 1.00 94.25 90 LYS A C 1
ATOM 712 O O . LYS A 1 90 ? -1.010 -12.061 15.197 1.00 94.25 90 LYS A O 1
ATOM 717 N N . ARG A 1 91 ? -1.383 -10.276 13.877 1.00 93.88 91 ARG A N 1
ATOM 718 C CA . ARG A 1 91 ? -0.049 -10.131 13.280 1.00 93.88 91 ARG A CA 1
ATOM 719 C C . ARG A 1 91 ? 0.289 -8.655 13.137 1.00 93.88 91 ARG A C 1
ATOM 721 O O . ARG A 1 91 ? -0.619 -7.843 12.953 1.00 93.88 91 ARG A O 1
ATOM 728 N N . THR A 1 92 ? 1.582 -8.349 13.128 1.00 94.00 92 THR A N 1
ATOM 729 C CA . THR A 1 92 ? 2.076 -6.991 12.906 1.00 94.00 92 THR A CA 1
ATOM 730 C C . THR A 1 92 ? 1.638 -6.459 11.543 1.00 94.00 92 THR A C 1
ATOM 732 O O . THR A 1 92 ? 1.790 -7.142 10.527 1.00 94.00 92 THR A O 1
ATOM 735 N N . SER A 1 93 ? 1.134 -5.229 11.509 1.00 94.31 93 SER A N 1
ATOM 736 C CA . SER A 1 93 ? 0.749 -4.516 10.282 1.00 94.31 93 SER A CA 1
ATOM 737 C C . SER A 1 93 ? 1.348 -3.111 10.262 1.00 94.31 93 SER A C 1
ATOM 739 O O . SER A 1 93 ? 1.643 -2.549 11.311 1.00 94.31 93 SER A O 1
ATOM 741 N N . GLY A 1 94 ? 1.575 -2.545 9.076 1.00 93.19 94 GLY A N 1
ATOM 742 C CA . GLY A 1 94 ? 1.975 -1.139 8.954 1.00 93.19 94 GLY A CA 1
ATOM 743 C C . GLY A 1 94 ? 0.758 -0.231 9.087 1.00 93.19 94 GLY A C 1
ATOM 744 O O . GLY A 1 94 ? -0.273 -0.525 8.479 1.00 93.19 94 GLY A O 1
ATOM 745 N N . CYS A 1 95 ? 0.878 0.841 9.867 1.00 93.81 95 CYS A N 1
ATOM 746 C CA . CYS A 1 95 ? -0.139 1.884 9.909 1.00 93.81 95 CYS A CA 1
ATOM 747 C C . CYS A 1 95 ? -0.080 2.736 8.647 1.00 93.81 95 CYS A C 1
ATOM 749 O O . CYS A 1 95 ? 0.997 3.003 8.116 1.00 93.81 95 CYS A O 1
ATOM 751 N N . ARG A 1 96 ? -1.249 3.151 8.162 1.00 91.25 96 ARG A N 1
ATOM 752 C CA . ARG A 1 96 ? -1.393 3.875 6.894 1.00 91.25 96 ARG A CA 1
ATOM 753 C C . ARG A 1 96 ? -1.693 5.356 7.031 1.00 91.25 96 ARG A C 1
ATOM 755 O O . ARG A 1 96 ? -1.816 6.037 6.025 1.00 91.25 96 ARG A O 1
ATOM 762 N N . ASN A 1 97 ? -1.734 5.867 8.254 1.00 90.19 97 ASN A N 1
ATOM 763 C CA . ASN A 1 97 ? -1.723 7.303 8.495 1.00 90.19 97 ASN A CA 1
ATOM 764 C C . ASN A 1 97 ? -0.376 7.911 8.044 1.00 90.19 97 ASN A C 1
ATOM 766 O O . ASN A 1 97 ? 0.666 7.336 8.359 1.00 90.19 97 ASN A O 1
ATOM 770 N N . ALA A 1 98 ? -0.361 9.057 7.349 1.00 85.62 98 ALA A N 1
ATOM 771 C CA . ALA A 1 98 ? 0.870 9.675 6.830 1.00 85.62 98 ALA A CA 1
ATOM 772 C C . ALA A 1 98 ? 1.945 9.903 7.902 1.00 85.62 98 ALA A C 1
ATOM 774 O O . ALA A 1 98 ? 3.101 9.534 7.680 1.00 85.62 98 ALA A O 1
ATOM 775 N N . GLY A 1 99 ? 1.571 10.474 9.054 1.00 86.12 99 GLY A N 1
ATOM 776 C CA . GLY A 1 99 ? 2.516 10.745 10.144 1.00 86.12 99 GLY A CA 1
ATOM 777 C C . GLY A 1 99 ? 3.125 9.452 10.683 1.00 86.12 99 GLY A C 1
ATOM 778 O O . GLY A 1 99 ? 4.335 9.246 10.618 1.00 86.12 99 GLY A O 1
ATOM 779 N N . CYS A 1 100 ? 2.268 8.509 11.069 1.00 88.62 100 CYS A N 1
ATOM 780 C CA . CYS A 1 100 ? 2.699 7.234 11.636 1.00 88.62 100 CYS A CA 1
ATOM 781 C C . CYS A 1 100 ? 3.478 6.362 10.633 1.00 88.62 100 CYS A C 1
ATOM 783 O O . CYS A 1 100 ? 4.492 5.753 10.973 1.00 88.62 100 CYS A O 1
ATOM 785 N N . SER A 1 101 ? 3.053 6.329 9.368 1.00 85.31 101 SER A N 1
ATOM 786 C CA . SER A 1 101 ? 3.741 5.572 8.322 1.00 85.31 101 SER A CA 1
ATOM 787 C C . SER A 1 101 ? 5.133 6.131 8.037 1.00 85.31 101 SER A C 1
ATOM 789 O O . SER A 1 101 ? 6.025 5.350 7.706 1.00 85.31 101 SER A O 1
ATOM 791 N N . SER A 1 102 ? 5.335 7.451 8.145 1.00 82.62 102 SER A N 1
ATOM 792 C CA . SER A 1 102 ? 6.651 8.068 7.932 1.00 82.62 102 SER A CA 1
ATOM 793 C C . SER A 1 102 ? 7.655 7.752 9.042 1.00 82.62 102 SER A C 1
ATOM 795 O O . SER A 1 102 ? 8.843 7.614 8.767 1.00 82.62 102 SER A O 1
ATOM 797 N N . GLU A 1 103 ? 7.171 7.531 10.261 1.00 86.19 103 GLU A N 1
ATOM 798 C CA . GLU A 1 103 ? 7.977 7.100 11.410 1.00 86.19 103 GLU A CA 1
ATOM 799 C C . GLU A 1 103 ? 8.217 5.580 11.422 1.00 86.19 103 GLU A C 1
ATOM 801 O O . GLU A 1 103 ? 8.921 5.053 12.281 1.00 86.19 103 GLU A O 1
ATOM 806 N N . GLY A 1 104 ? 7.632 4.847 10.467 1.00 84.62 104 GLY A N 1
ATOM 807 C CA . GLY A 1 104 ? 7.682 3.388 10.440 1.00 84.62 104 GLY A CA 1
ATOM 808 C C . GLY A 1 104 ? 6.833 2.741 11.535 1.00 84.62 104 GLY A C 1
ATOM 809 O O . GLY A 1 104 ? 7.101 1.599 11.917 1.00 84.62 104 GLY A O 1
ATOM 810 N N . GLY A 1 105 ? 5.810 3.445 12.027 1.00 87.56 105 GLY A N 1
ATOM 811 C CA . GLY A 1 105 ? 4.902 2.970 13.058 1.00 87.56 105 GLY A CA 1
ATOM 812 C C . GLY A 1 105 ? 4.183 1.695 12.627 1.00 87.56 105 GLY A C 1
ATOM 813 O O . GLY A 1 105 ? 3.378 1.666 11.688 1.00 87.56 105 GLY A O 1
ATOM 814 N N . ARG A 1 106 ? 4.494 0.602 13.323 1.00 93.62 106 ARG A N 1
ATOM 815 C CA . ARG A 1 106 ? 3.841 -0.693 13.139 1.00 93.62 106 ARG A CA 1
ATOM 816 C C . ARG A 1 106 ? 2.841 -0.920 14.259 1.00 93.62 106 ARG A C 1
ATOM 818 O O . ARG A 1 106 ? 3.086 -0.548 15.397 1.00 93.62 106 ARG A O 1
ATOM 825 N N . ILE A 1 107 ? 1.728 -1.544 13.913 1.00 95.38 107 ILE A N 1
ATOM 826 C CA . ILE A 1 107 ? 0.726 -2.027 14.856 1.00 95.38 107 ILE A CA 1
ATOM 827 C C . ILE A 1 107 ? 1.241 -3.360 15.387 1.00 95.38 107 ILE A C 1
ATOM 829 O O . ILE A 1 107 ? 1.449 -4.291 14.596 1.00 95.38 107 ILE A O 1
ATOM 833 N N . ALA A 1 108 ? 1.522 -3.443 16.684 1.00 95.00 108 ALA A N 1
ATOM 834 C CA . ALA A 1 108 ? 2.023 -4.661 17.307 1.00 95.00 108 ALA A CA 1
ATOM 835 C C . ALA A 1 108 ? 0.915 -5.715 17.441 1.00 95.00 108 ALA A C 1
ATOM 837 O O . ALA A 1 108 ? -0.268 -5.447 17.257 1.00 95.00 108 ALA A O 1
ATOM 838 N N . LYS A 1 109 ? 1.302 -6.960 17.736 1.00 95.75 109 LYS A N 1
ATOM 839 C CA . LYS A 1 109 ? 0.327 -8.018 18.013 1.00 95.75 109 LYS A CA 1
ATOM 840 C C . LYS A 1 109 ? -0.377 -7.713 19.341 1.00 95.75 109 LYS A C 1
ATOM 842 O O . LYS A 1 109 ? 0.310 -7.453 20.321 1.00 95.75 109 LYS A O 1
ATOM 847 N N . GLY A 1 110 ? -1.703 -7.822 19.379 1.00 93.75 110 GLY A N 1
ATOM 848 C CA . GLY A 1 110 ? -2.501 -7.530 20.574 1.00 93.75 110 GLY A CA 1
ATOM 849 C C . GLY A 1 110 ? -2.985 -6.081 20.680 1.00 93.75 110 GLY A C 1
ATOM 850 O O . GLY A 1 110 ? -3.673 -5.761 21.637 1.00 93.75 110 GLY A O 1
ATOM 851 N N . GLU A 1 111 ? -2.656 -5.216 19.718 1.00 94.00 111 GLU A N 1
ATOM 852 C CA . GLU A 1 111 ? -3.155 -3.837 19.678 1.00 94.00 111 GLU A CA 1
ATOM 853 C C . GLU A 1 111 ? -4.479 -3.736 18.911 1.00 94.00 111 GLU A C 1
ATOM 855 O O . GLU A 1 111 ? -4.660 -4.407 17.888 1.00 94.00 111 GLU A O 1
ATOM 860 N N . LEU A 1 112 ? -5.371 -2.855 19.374 1.00 94.38 112 LEU A N 1
ATOM 861 C CA . LEU A 1 112 ? -6.599 -2.490 18.672 1.00 94.38 112 LEU A CA 1
ATOM 862 C C . LEU A 1 112 ? -6.274 -1.704 17.394 1.00 94.38 112 LEU A C 1
ATOM 864 O O . LEU A 1 112 ? -5.495 -0.739 17.405 1.00 94.38 112 LEU A O 1
ATOM 868 N N . ARG A 1 113 ? -6.882 -2.103 16.277 1.00 94.94 113 ARG A N 1
ATOM 869 C CA . ARG A 1 113 ? -6.710 -1.432 14.985 1.00 94.94 113 ARG A CA 1
ATOM 870 C C . ARG A 1 113 ? -8.011 -1.357 14.201 1.00 94.94 113 ARG A C 1
ATOM 872 O O . ARG A 1 113 ? -8.860 -2.239 14.295 1.00 94.94 113 ARG A O 1
ATOM 879 N N . LEU A 1 114 ? -8.100 -0.324 13.369 1.00 95.12 114 LEU A N 1
ATOM 880 C CA . LEU A 1 114 ? -9.167 -0.166 12.388 1.00 95.12 114 LEU A CA 1
ATOM 881 C C . LEU A 1 114 ? -8.683 -0.694 11.036 1.00 95.12 114 LEU A C 1
ATOM 883 O O . LEU A 1 114 ? -7.621 -0.293 10.548 1.00 95.12 114 LEU A O 1
ATOM 887 N N . GLY A 1 115 ? -9.452 -1.601 10.442 1.00 95.56 115 GLY A N 1
ATOM 888 C CA . GLY A 1 115 ? -9.281 -2.080 9.079 1.00 95.56 115 GLY A CA 1
ATOM 889 C C . GLY A 1 115 ? -10.257 -1.387 8.133 1.00 95.56 115 GLY A C 1
ATOM 890 O O . GLY A 1 115 ? -11.457 -1.371 8.378 1.00 95.56 115 GLY A O 1
ATOM 891 N N . ILE A 1 116 ? -9.736 -0.857 7.033 1.00 94.50 116 ILE A N 1
ATOM 892 C CA . ILE A 1 116 ? -10.483 -0.149 5.992 1.00 94.50 116 ILE A CA 1
ATOM 893 C C . ILE A 1 116 ? -10.381 -0.973 4.707 1.00 94.50 116 ILE A C 1
ATOM 895 O O . ILE A 1 116 ? -9.271 -1.299 4.269 1.00 94.50 116 ILE A O 1
ATOM 899 N N . CYS A 1 117 ? -11.522 -1.350 4.134 1.00 94.12 117 CYS A N 1
ATOM 900 C CA . CYS A 1 117 ? -11.598 -2.107 2.889 1.00 94.12 117 CYS A CA 1
ATOM 901 C C . CYS A 1 117 ? -11.503 -1.150 1.701 1.00 94.12 117 CYS A C 1
ATOM 903 O O . CYS A 1 117 ? -12.418 -0.366 1.448 1.00 94.12 117 CYS A O 1
ATOM 905 N N . VAL A 1 118 ? -10.390 -1.209 0.976 1.00 92.44 118 VAL A N 1
ATOM 906 C CA . VAL A 1 118 ? -10.126 -0.358 -0.185 1.00 92.44 118 VAL A CA 1
ATOM 907 C C . VAL A 1 118 ? -10.234 -1.206 -1.450 1.00 92.44 118 VAL A C 1
ATOM 909 O O . VAL A 1 118 ? -9.411 -2.116 -1.622 1.00 92.44 118 VAL A O 1
ATOM 912 N N . PRO A 1 119 ? -11.216 -0.945 -2.331 1.00 91.44 119 PRO A N 1
ATOM 913 C CA . PRO A 1 119 ? -11.294 -1.595 -3.627 1.00 91.44 119 PRO A CA 1
ATOM 914 C C . PRO A 1 119 ? -10.139 -1.092 -4.498 1.00 91.44 119 PRO A C 1
ATOM 916 O O . PRO A 1 119 ? -9.867 0.108 -4.573 1.00 91.44 119 PRO A O 1
ATOM 919 N N . PHE A 1 120 ? -9.433 -2.020 -5.135 1.00 84.19 120 PHE A N 1
ATOM 920 C CA . PHE A 1 120 ? -8.475 -1.698 -6.191 1.00 84.19 120 PHE A CA 1
ATOM 921 C C . PHE A 1 120 ? -9.149 -1.718 -7.555 1.00 84.19 120 PHE A C 1
ATOM 923 O O . PHE A 1 120 ? -8.892 -0.843 -8.370 1.00 84.19 120 PHE A O 1
ATOM 930 N N . ASP A 1 121 ? -10.028 -2.699 -7.753 1.00 84.12 121 ASP A N 1
ATOM 931 C CA . ASP A 1 121 ? -10.823 -2.908 -8.954 1.00 84.12 121 ASP A CA 1
ATOM 932 C C . ASP A 1 121 ? -12.195 -3.503 -8.560 1.00 84.12 121 ASP A C 1
ATOM 934 O O . ASP A 1 121 ? -12.447 -3.744 -7.381 1.00 84.12 121 ASP A O 1
ATOM 938 N N . GLU A 1 122 ? -13.039 -3.835 -9.543 1.00 84.44 122 GLU A N 1
ATOM 939 C CA . GLU A 1 122 ? -14.389 -4.397 -9.345 1.00 84.44 122 GLU A CA 1
ATOM 940 C C . GLU A 1 122 ? -14.425 -5.677 -8.482 1.00 84.44 122 GLU A C 1
ATOM 942 O O . GLU A 1 122 ? -15.286 -5.804 -7.618 1.00 84.44 122 GLU A O 1
ATOM 947 N N . ASP A 1 123 ? -13.464 -6.595 -8.655 1.00 86.88 123 ASP A N 1
ATOM 948 C CA . ASP A 1 123 ? -13.453 -7.893 -7.946 1.00 86.88 123 ASP A CA 1
ATOM 949 C C . ASP A 1 123 ? -12.466 -7.962 -6.771 1.00 86.88 123 ASP A C 1
ATOM 951 O O . ASP A 1 123 ? -12.442 -8.941 -6.021 1.00 86.88 123 ASP A O 1
ATOM 955 N N . HIS A 1 124 ? -11.581 -6.970 -6.639 1.00 86.31 124 HIS A N 1
ATOM 956 C CA . HIS A 1 124 ? -10.438 -7.050 -5.732 1.00 86.31 124 HIS A CA 1
ATOM 957 C C . HIS A 1 124 ? -10.432 -5.878 -4.767 1.00 86.31 124 HIS A C 1
ATOM 959 O O . HIS A 1 124 ? -10.263 -4.726 -5.163 1.00 86.31 124 HIS A O 1
ATOM 965 N N . ALA A 1 125 ? -10.497 -6.195 -3.479 1.00 92.31 125 ALA A N 1
ATOM 966 C CA . ALA A 1 125 ? -10.302 -5.240 -2.404 1.00 92.31 125 ALA A CA 1
ATOM 967 C C . ALA A 1 125 ? -9.176 -5.692 -1.475 1.00 92.31 125 ALA A C 1
ATOM 969 O O . ALA A 1 125 ? -8.856 -6.880 -1.363 1.00 92.31 125 ALA A O 1
ATOM 970 N N . SER A 1 126 ? -8.558 -4.734 -0.791 1.00 92.12 126 SER A N 1
ATOM 971 C CA . SER A 1 126 ? -7.592 -5.030 0.259 1.00 92.12 126 SER A CA 1
ATOM 972 C C . SER A 1 126 ? -7.872 -4.275 1.535 1.00 92.12 126 SER A C 1
ATOM 974 O O . SER A 1 126 ? -8.438 -3.188 1.545 1.00 92.12 126 SER A O 1
ATOM 976 N N . TRP A 1 127 ? -7.413 -4.874 2.625 1.00 94.38 127 TRP A N 1
ATOM 977 C CA . TRP A 1 127 ? -7.522 -4.292 3.946 1.00 94.38 127 TRP A CA 1
ATOM 978 C C . TRP A 1 127 ? -6.289 -3.464 4.266 1.00 94.38 127 TRP A C 1
ATOM 980 O O . TRP A 1 127 ? -5.162 -3.971 4.317 1.00 94.38 127 TRP A O 1
ATOM 990 N N . VAL A 1 128 ? -6.537 -2.194 4.535 1.00 93.94 128 VAL A N 1
ATOM 991 C CA . VAL A 1 128 ? -5.561 -1.211 4.980 1.00 93.94 128 VAL A CA 1
ATOM 992 C C . VAL A 1 128 ? -5.804 -0.966 6.466 1.00 93.94 128 VAL A C 1
ATOM 994 O O . VAL A 1 128 ? -6.949 -0.900 6.890 1.00 93.94 128 VAL A O 1
ATOM 997 N N . TYR A 1 129 ? -4.749 -0.871 7.275 1.00 95.31 129 TYR A N 1
ATOM 998 C CA . TYR A 1 129 ? -4.892 -0.766 8.730 1.00 95.31 129 TYR A CA 1
ATOM 999 C C . TYR A 1 129 ? -4.353 0.564 9.257 1.00 95.31 129 TYR A C 1
ATOM 1001 O O . TYR A 1 129 ? -3.302 1.040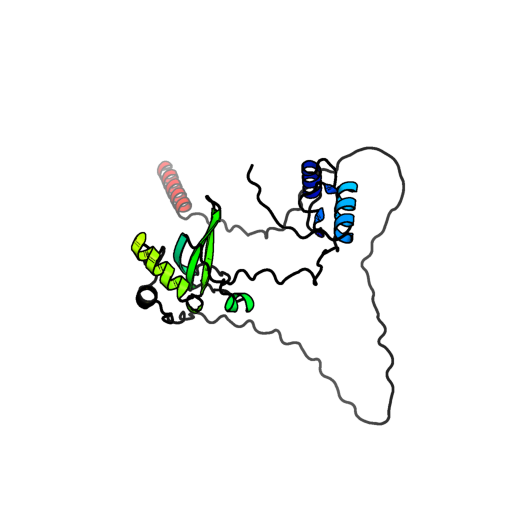 8.813 1.00 95.31 129 TYR A O 1
ATOM 1009 N N . LYS A 1 130 ? -5.045 1.131 10.244 1.00 94.50 130 LYS A N 1
ATOM 1010 C CA . LYS A 1 130 ? -4.593 2.272 11.051 1.00 94.50 130 LYS A CA 1
ATOM 1011 C C . LYS A 1 130 ? -4.586 1.865 12.528 1.00 94.50 130 LYS A C 1
ATOM 1013 O O . LYS A 1 130 ? -5.406 1.049 12.950 1.00 94.50 130 LYS A O 1
ATOM 1018 N N . HIS A 1 131 ? -3.646 2.393 13.316 1.00 93.62 131 HIS A N 1
ATOM 1019 C CA . HIS A 1 131 ? -3.755 2.301 14.780 1.00 93.62 131 HIS A CA 1
ATOM 1020 C C . HIS A 1 131 ? -5.027 3.005 15.221 1.00 93.62 131 HIS A C 1
ATOM 1022 O O . HIS A 1 131 ? -5.359 4.027 14.628 1.00 93.62 131 HIS A O 1
ATOM 1028 N N . TRP A 1 132 ? -5.649 2.551 16.309 1.00 92.75 132 TRP A N 1
ATOM 1029 C CA . TRP A 1 132 ? -6.800 3.246 16.891 1.00 92.75 132 TRP A CA 1
ATOM 1030 C C . TRP A 1 132 ? -6.511 4.736 17.166 1.00 92.75 132 TRP A C 1
ATOM 1032 O O . TRP A 1 132 ? -7.258 5.615 16.754 1.00 92.75 132 TRP A O 1
ATOM 1042 N N . LYS A 1 133 ? -5.327 5.041 17.722 1.00 90.62 133 LYS A N 1
ATOM 1043 C CA . LYS A 1 133 ? -4.850 6.421 17.967 1.00 90.62 133 LYS A CA 1
ATOM 1044 C C . LYS A 1 133 ? -4.616 7.245 16.681 1.00 90.62 133 LYS A C 1
ATOM 1046 O O . LYS A 1 133 ? -4.515 8.467 16.743 1.00 90.62 133 LYS A O 1
ATOM 1051 N N . CYS A 1 134 ? -4.469 6.591 15.528 1.00 91.31 134 CYS A N 1
ATOM 1052 C CA . CYS A 1 134 ? -4.167 7.211 14.231 1.00 91.31 134 CYS A CA 1
ATOM 1053 C C . CYS A 1 134 ? -5.363 7.250 13.271 1.00 91.31 134 CYS A C 1
ATOM 1055 O O . CYS A 1 134 ? -5.181 7.663 12.125 1.00 91.31 134 CYS A O 1
ATOM 1057 N N . VAL A 1 135 ? -6.536 6.782 13.699 1.00 92.38 135 VAL A N 1
ATOM 1058 C CA . VAL A 1 135 ? -7.784 6.915 12.941 1.00 92.38 135 VAL A CA 1
ATOM 1059 C C . VAL A 1 135 ? -8.134 8.401 12.851 1.00 92.38 135 VAL A C 1
ATOM 1061 O O . VAL A 1 135 ? -7.987 9.109 13.846 1.00 92.38 135 VAL A O 1
ATOM 1064 N N . SER A 1 136 ? -8.517 8.892 11.668 1.00 90.00 136 SER A N 1
ATOM 1065 C CA . SER A 1 136 ? -8.990 10.272 11.520 1.00 90.00 136 SER A CA 1
ATOM 1066 C C . SER A 1 136 ? -10.481 10.371 11.817 1.00 90.00 136 SER A C 1
ATOM 1068 O O . SER A 1 136 ? -11.218 9.389 11.756 1.00 90.00 136 SER A O 1
ATOM 1070 N N . ASP A 1 137 ? -10.939 11.579 12.112 1.00 90.00 137 ASP A N 1
ATOM 1071 C CA . ASP A 1 137 ? -12.340 11.824 12.458 1.00 90.00 137 ASP A CA 1
ATOM 1072 C C . ASP A 1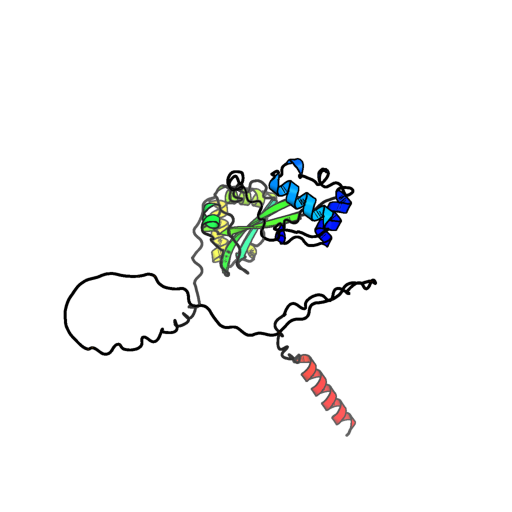 137 ? -13.232 11.547 11.229 1.00 90.00 137 ASP A C 1
ATOM 1074 O O . ASP A 1 137 ? -14.332 11.016 11.352 1.00 90.00 137 ASP A O 1
ATOM 1078 N N . PHE A 1 138 ? -12.693 11.770 10.021 1.00 90.31 138 PHE A N 1
ATOM 1079 C CA . PHE A 1 138 ? -13.292 11.350 8.753 1.00 90.31 138 PHE A CA 1
ATOM 1080 C C . PHE A 1 138 ? -13.500 9.830 8.660 1.00 90.31 138 PHE A C 1
ATOM 1082 O O . PHE A 1 138 ? -14.562 9.379 8.225 1.00 90.31 138 PHE A O 1
ATOM 1089 N N . ASP A 1 139 ? -12.513 9.029 9.079 1.00 90.62 139 ASP A N 1
ATOM 1090 C CA . ASP A 1 139 ? -12.646 7.569 9.064 1.00 90.62 139 ASP A CA 1
ATOM 1091 C C . ASP A 1 139 ? -13.760 7.114 10.027 1.00 90.62 139 ASP A C 1
ATOM 1093 O O . ASP A 1 139 ? -14.533 6.227 9.673 1.00 90.62 139 ASP A O 1
ATOM 1097 N N . LEU A 1 140 ? -13.855 7.720 11.222 1.00 90.50 140 LEU A N 1
ATOM 1098 C CA . LEU A 1 140 ? -14.892 7.403 12.216 1.00 90.50 140 LEU A CA 1
ATOM 1099 C C . LEU A 1 140 ? -16.286 7.803 11.728 1.00 90.50 140 LEU A C 1
ATOM 1101 O O . LEU A 1 140 ? -17.206 6.993 11.803 1.00 90.50 140 LEU A O 1
ATOM 1105 N N . LEU A 1 141 ? -16.433 9.007 11.169 1.00 90.25 141 LEU A N 1
ATOM 1106 C CA . LEU A 1 141 ? -17.693 9.481 10.590 1.00 90.25 141 LEU A CA 1
ATOM 1107 C C . LEU A 1 141 ? -18.176 8.567 9.463 1.00 90.25 141 LEU A C 1
ATOM 1109 O O . LEU A 1 141 ? -19.343 8.179 9.430 1.00 90.25 141 LEU A O 1
ATOM 1113 N N . THR A 1 142 ? -17.277 8.191 8.554 1.00 90.00 142 THR A N 1
ATOM 1114 C CA . THR A 1 142 ? -17.615 7.311 7.429 1.00 90.00 142 THR A CA 1
ATOM 1115 C C . THR A 1 142 ? -17.951 5.901 7.919 1.00 90.00 142 THR A C 1
ATOM 1117 O O . THR A 1 142 ? -18.922 5.301 7.457 1.00 90.00 142 THR A O 1
ATOM 1120 N N . ALA A 1 143 ? -17.212 5.385 8.908 1.00 89.50 143 ALA A N 1
ATOM 1121 C CA . ALA A 1 143 ? -17.520 4.106 9.541 1.00 89.50 143 ALA A CA 1
ATOM 1122 C C . ALA A 1 143 ? -18.892 4.123 10.228 1.00 89.50 143 ALA A C 1
ATOM 1124 O O . ALA A 1 143 ? -19.665 3.185 10.054 1.00 89.50 143 ALA A O 1
ATOM 1125 N N . HIS A 1 144 ? -19.227 5.199 10.942 1.00 89.19 144 HIS A N 1
ATOM 1126 C CA . HIS A 1 144 ? -20.529 5.384 11.580 1.00 89.19 144 HIS A CA 1
ATOM 1127 C C . HIS A 1 144 ? -21.672 5.458 10.552 1.00 89.19 144 HIS A C 1
ATOM 1129 O O . HIS A 1 144 ? -22.719 4.835 10.741 1.00 89.19 144 HIS A O 1
ATOM 1135 N N . GLN A 1 145 ? -21.475 6.171 9.438 1.00 88.00 145 GLN A N 1
ATOM 1136 C CA . GLN A 1 145 ? -22.451 6.242 8.345 1.00 88.00 145 GLN A CA 1
ATOM 1137 C C . GLN A 1 145 ? -22.690 4.873 7.698 1.00 88.00 145 GLN A C 1
ATOM 1139 O O . GLN A 1 145 ? -23.842 4.477 7.528 1.00 88.00 145 GLN A O 1
ATOM 1144 N N . LEU A 1 146 ? -21.627 4.125 7.382 1.00 84.50 146 LEU A N 1
ATOM 1145 C CA . LEU A 1 146 ? -21.758 2.775 6.821 1.00 84.50 146 LEU A CA 1
ATOM 1146 C C . LEU A 1 146 ? -22.365 1.790 7.824 1.00 84.50 146 LEU A C 1
ATOM 1148 O O . LEU A 1 146 ? -23.180 0.956 7.440 1.00 84.50 146 LEU A O 1
ATOM 1152 N N . HIS A 1 147 ? -22.042 1.925 9.111 1.00 82.38 147 HIS A N 1
ATOM 1153 C CA . HIS A 1 147 ? -22.650 1.124 10.171 1.00 82.38 147 HIS A CA 1
ATOM 1154 C C . HIS A 1 147 ? -24.174 1.292 10.221 1.00 82.38 147 HIS A C 1
ATOM 1156 O O . HIS A 1 147 ? -24.892 0.314 10.400 1.00 82.38 147 HIS A O 1
ATOM 1162 N N . HIS A 1 148 ? -24.682 2.509 10.013 1.00 81.94 148 HIS A N 1
ATOM 1163 C CA . HIS A 1 148 ? -26.124 2.768 9.971 1.00 81.94 148 HIS A CA 1
ATOM 1164 C C . HIS A 1 148 ? -26.815 2.186 8.730 1.00 81.94 148 HIS A C 1
ATOM 1166 O O . HIS A 1 148 ? -28.006 1.884 8.792 1.00 81.94 148 HIS A O 1
ATOM 1172 N N . LEU A 1 149 ? -26.095 2.048 7.614 1.00 80.69 149 LEU A N 1
ATOM 1173 C CA . LEU A 1 149 ? -26.640 1.547 6.350 1.00 80.69 149 LEU A CA 1
ATOM 1174 C C . LEU A 1 149 ? -26.652 0.016 6.289 1.00 80.69 149 LEU A C 1
ATOM 1176 O O . LEU A 1 149 ? -27.706 -0.575 6.063 1.00 80.69 149 LEU A O 1
ATOM 1180 N N . ASP A 1 150 ? -25.499 -0.612 6.523 1.00 72.31 150 ASP A N 1
ATOM 1181 C CA . ASP A 1 150 ? -25.314 -2.064 6.370 1.00 72.31 150 ASP A CA 1
ATOM 1182 C C . ASP A 1 150 ? -25.407 -2.821 7.706 1.00 72.31 150 ASP A C 1
ATOM 1184 O O . ASP A 1 150 ? -25.373 -4.052 7.749 1.00 72.31 150 ASP A O 1
ATOM 1188 N N . GLY A 1 151 ? -25.552 -2.092 8.815 1.00 62.78 151 GLY A N 1
ATOM 1189 C CA . GLY A 1 151 ? -25.899 -2.633 10.126 1.00 62.78 151 GLY A CA 1
ATOM 1190 C C . GLY A 1 151 ? -24.780 -3.357 10.871 1.00 62.78 151 GLY A C 1
ATOM 1191 O O . GLY A 1 151 ? -25.024 -3.789 11.994 1.00 62.78 151 GLY A O 1
ATOM 1192 N N . CYS A 1 152 ? -23.581 -3.522 10.302 1.00 67.50 152 CYS A N 1
ATOM 1193 C CA . CYS A 1 152 ? -22.468 -4.200 10.972 1.00 67.50 152 CYS A CA 1
ATOM 1194 C C . CYS A 1 152 ? -21.104 -3.682 10.493 1.00 67.50 152 CYS A C 1
ATOM 1196 O O . CYS A 1 152 ? -20.737 -3.836 9.330 1.00 67.50 152 CYS A O 1
ATOM 1198 N N . ILE A 1 153 ? -20.305 -3.153 11.421 1.00 85.88 153 ILE A N 1
ATOM 1199 C CA . ILE A 1 153 ? -18.848 -3.099 11.267 1.00 85.88 153 ILE A CA 1
ATOM 1200 C C . ILE A 1 153 ? -18.328 -4.482 11.656 1.00 85.88 153 ILE A C 1
ATOM 1202 O O . ILE A 1 153 ? -18.629 -4.987 12.740 1.00 85.88 153 ILE A O 1
ATOM 1206 N N . ASP A 1 154 ? -17.553 -5.098 10.770 1.00 90.06 154 ASP A N 1
ATOM 1207 C CA . ASP A 1 154 ? -17.067 -6.460 10.980 1.00 90.06 154 ASP A CA 1
ATOM 1208 C C . ASP A 1 154 ? -16.101 -6.522 12.183 1.00 90.06 154 ASP A C 1
ATOM 1210 O O . ASP A 1 154 ? -15.253 -5.646 12.373 1.00 90.06 154 ASP A O 1
ATOM 1214 N N . GLY A 1 155 ? -16.231 -7.554 13.016 1.00 89.19 155 GLY A N 1
ATOM 1215 C CA . GLY A 1 155 ? -15.345 -7.817 14.153 1.00 89.19 155 GLY A CA 1
ATOM 1216 C C . GLY A 1 155 ? -15.648 -7.098 15.476 1.00 89.19 155 GLY A C 1
ATOM 1217 O O . GLY A 1 155 ? -14.998 -7.428 16.465 1.00 89.19 155 GLY A O 1
ATOM 1218 N N . ILE A 1 156 ? -16.641 -6.197 15.565 1.00 88.88 156 ILE A N 1
ATOM 1219 C CA . ILE A 1 156 ? -16.978 -5.532 16.849 1.00 88.88 156 ILE A CA 1
ATOM 1220 C C . ILE A 1 156 ? -17.374 -6.547 17.933 1.00 88.88 156 ILE A C 1
ATOM 1222 O O . ILE A 1 156 ? -16.918 -6.448 19.069 1.00 88.88 156 ILE A O 1
ATOM 1226 N N . LEU A 1 157 ? -18.171 -7.558 17.577 1.00 89.44 157 LEU A N 1
ATOM 1227 C CA . LEU A 1 157 ? -18.651 -8.584 18.515 1.00 89.44 157 LEU A CA 1
ATOM 1228 C C . LEU A 1 157 ? -17.550 -9.545 18.999 1.00 89.44 157 LEU A C 1
ATOM 1230 O O . LEU A 1 157 ? -17.724 -10.212 20.016 1.00 89.44 157 LEU A O 1
ATOM 1234 N N . ASP A 1 158 ? -16.428 -9.619 18.278 1.00 90.94 158 ASP A N 1
ATOM 1235 C CA . ASP A 1 158 ? -15.295 -10.488 18.615 1.00 90.94 158 ASP A CA 1
ATOM 1236 C C . ASP A 1 158 ? -14.311 -9.818 19.595 1.00 90.94 158 ASP A C 1
ATOM 1238 O O . ASP A 1 158 ? -13.343 -10.448 20.042 1.00 90.94 158 ASP A O 1
ATOM 1242 N N . LEU A 1 159 ? -14.516 -8.534 19.908 1.00 89.88 159 LEU A N 1
ATOM 1243 C CA . LEU A 1 159 ? -13.668 -7.770 20.817 1.00 89.88 159 LEU A CA 1
ATOM 1244 C C . LEU A 1 159 ? -13.974 -8.105 22.286 1.00 89.88 159 LEU A C 1
ATOM 1246 O O . LEU A 1 159 ? -15.109 -8.424 22.642 1.00 89.88 159 LEU A O 1
ATOM 1250 N N . PRO A 1 160 ? -12.979 -8.007 23.185 1.00 91.31 160 PRO A N 1
ATOM 1251 C CA . PRO A 1 160 ? -13.245 -8.058 24.615 1.00 91.31 160 PRO A CA 1
ATOM 1252 C C . PRO A 1 160 ? -14.137 -6.874 25.013 1.00 91.31 160 PRO A C 1
ATOM 1254 O O . PRO A 1 160 ? -14.001 -5.775 24.481 1.00 91.31 160 PRO A O 1
ATOM 1257 N N . GLY A 1 161 ? -15.031 -7.083 25.983 1.00 89.38 161 GLY A N 1
ATOM 1258 C CA . GLY A 1 161 ? -16.085 -6.114 26.315 1.00 89.38 161 GLY A CA 1
ATOM 1259 C C . GLY A 1 161 ? -15.606 -4.723 26.759 1.00 89.38 161 GLY A C 1
ATOM 1260 O O . GLY A 1 161 ? -16.399 -3.788 26.753 1.00 89.38 161 GLY A O 1
ATOM 1261 N N . GLU A 1 162 ? -14.336 -4.562 27.143 1.00 88.94 162 GLU A N 1
ATOM 1262 C CA . GLU A 1 162 ? -13.734 -3.241 27.387 1.00 88.94 162 GLU A CA 1
ATOM 1263 C C . GLU A 1 162 ? -13.470 -2.495 26.072 1.00 88.94 162 GLU A C 1
ATOM 1265 O O . GLU A 1 162 ? -13.908 -1.357 25.916 1.00 88.94 162 GLU A O 1
ATOM 1270 N N . ASP A 1 163 ? -12.828 -3.153 25.103 1.00 89.44 163 ASP A N 1
ATOM 1271 C CA . ASP A 1 163 ? -12.535 -2.574 23.788 1.00 89.44 163 ASP A CA 1
ATOM 1272 C C . ASP A 1 163 ? -13.816 -2.334 22.984 1.00 89.44 163 ASP A C 1
ATOM 1274 O O . ASP A 1 163 ? -13.910 -1.345 22.263 1.00 89.44 163 ASP A O 1
ATOM 1278 N N . GLN A 1 164 ? -14.823 -3.200 23.140 1.00 90.69 164 GLN A N 1
ATOM 1279 C CA . GLN A 1 164 ? -16.120 -3.028 22.487 1.00 90.69 164 GLN A CA 1
ATOM 1280 C C . GLN A 1 164 ? -16.764 -1.684 22.859 1.00 90.69 164 GLN A C 1
ATOM 1282 O O . GLN A 1 164 ? -17.165 -0.932 21.975 1.00 90.69 164 GLN A O 1
ATOM 1287 N N . LYS A 1 165 ? -16.790 -1.343 24.153 1.00 89.69 165 LYS A N 1
ATOM 1288 C CA . LYS A 1 165 ? -17.354 -0.071 24.631 1.00 89.69 165 LYS A CA 1
ATOM 1289 C C . LYS A 1 165 ? -16.584 1.128 24.104 1.00 89.69 165 LYS A C 1
ATOM 1291 O O . LYS A 1 165 ? -17.193 2.099 23.687 1.00 89.69 165 LYS A O 1
ATOM 1296 N N . VAL A 1 166 ? -15.252 1.044 24.073 1.00 88.94 166 VAL A N 1
ATOM 1297 C CA . VAL A 1 166 ? -14.411 2.114 23.517 1.00 88.94 166 VAL A CA 1
ATOM 1298 C C . VAL A 1 166 ? -14.733 2.351 22.044 1.00 88.94 166 VAL A C 1
ATOM 1300 O O . VAL A 1 166 ? -14.774 3.499 21.601 1.00 88.94 166 VAL A O 1
ATOM 1303 N N . VAL A 1 167 ? -14.942 1.281 21.276 1.00 89.62 167 VAL A N 1
ATOM 1304 C CA . VAL A 1 167 ? -15.283 1.366 19.852 1.00 89.62 167 VAL A CA 1
ATOM 1305 C C . VAL A 1 167 ? -16.665 1.981 19.662 1.00 89.62 167 VAL A C 1
ATOM 1307 O O . VAL A 1 167 ? -16.789 2.912 18.873 1.00 89.62 167 VAL A O 1
ATOM 1310 N N . GLU A 1 168 ? -17.668 1.512 20.403 1.00 87.75 168 GLU A N 1
ATOM 1311 C CA . GLU A 1 168 ? -19.035 2.047 20.367 1.00 87.75 168 GLU A CA 1
ATOM 1312 C C . GLU A 1 168 ? -19.057 3.537 20.757 1.00 87.75 168 GLU A C 1
ATOM 1314 O O . GLU A 1 168 ? -19.523 4.368 19.982 1.00 87.75 168 GLU A O 1
ATOM 1319 N N . GLU A 1 169 ? -18.422 3.909 21.873 1.00 87.31 169 GLU A N 1
ATOM 1320 C CA . GLU A 1 169 ? -18.318 5.304 22.321 1.00 87.31 169 GLU A CA 1
ATOM 1321 C C . GLU A 1 169 ? -17.577 6.195 21.311 1.00 87.31 169 GLU A C 1
ATOM 1323 O O . GLU A 1 169 ? -17.975 7.340 21.089 1.00 87.31 169 GLU A O 1
ATOM 1328 N N . SER A 1 170 ? -16.512 5.692 20.675 1.00 87.19 170 SER A N 1
ATOM 1329 C CA . SER A 1 170 ? -15.757 6.463 19.673 1.00 87.19 170 SER A CA 1
ATOM 1330 C C . SER A 1 170 ? -16.546 6.666 18.380 1.00 87.19 170 SER A C 1
ATOM 1332 O O . SER A 1 170 ? -16.405 7.704 17.735 1.00 87.19 170 SER A O 1
ATOM 1334 N N . LEU A 1 171 ? -17.358 5.683 17.980 1.00 85.88 171 LEU A N 1
ATOM 1335 C CA . LEU A 1 171 ? -18.223 5.791 16.805 1.00 85.88 171 LEU A CA 1
ATOM 1336 C C . LEU A 1 171 ? -19.369 6.774 17.061 1.00 85.88 171 LEU A C 1
ATOM 1338 O O . LEU A 1 171 ? -19.627 7.621 16.208 1.00 85.88 171 LEU A O 1
ATOM 1342 N N . ASP A 1 172 ? -19.986 6.718 18.242 1.00 83.38 172 ASP A N 1
ATOM 1343 C CA . ASP A 1 172 ? -21.084 7.612 18.625 1.00 83.38 172 ASP A CA 1
ATOM 1344 C C . ASP A 1 172 ? -20.609 9.057 18.820 1.00 83.38 172 ASP A C 1
ATOM 1346 O O . ASP A 1 172 ? -21.241 10.005 18.353 1.00 83.38 172 ASP A O 1
ATOM 1350 N N . THR A 1 173 ? -19.461 9.242 19.479 1.00 79.56 173 THR A N 1
ATOM 1351 C CA . THR A 1 173 ? -18.885 10.577 19.711 1.00 79.56 173 THR A CA 1
ATOM 1352 C C . THR A 1 173 ? -18.255 11.142 18.435 1.00 79.56 173 THR A C 1
ATOM 1354 O O . THR A 1 173 ? -18.076 12.351 18.320 1.00 79.56 173 THR A O 1
ATOM 1357 N N . SER A 1 174 ? -17.918 10.286 17.459 1.00 68.31 174 SER A N 1
ATOM 1358 C CA . SER A 1 174 ? -17.098 10.637 16.286 1.00 68.31 174 SER A CA 1
ATOM 1359 C C . SER A 1 174 ? -15.740 11.263 16.655 1.00 68.31 174 SER A C 1
ATOM 1361 O O . SER A 1 174 ? -15.093 11.906 15.829 1.00 68.31 174 SER A O 1
ATOM 1363 N N . GLU A 1 175 ? -15.286 11.046 17.893 1.00 67.06 175 GLU A N 1
ATOM 1364 C CA . GLU A 1 175 ? -14.014 11.514 18.437 1.00 67.06 175 GLU A CA 1
ATOM 1365 C C . GLU A 1 175 ? -13.202 10.333 18.975 1.00 67.06 175 GLU A C 1
ATOM 1367 O O . GLU A 1 175 ? -13.723 9.281 19.353 1.00 67.06 175 GLU A O 1
ATOM 1372 N N . ARG A 1 176 ? -11.881 10.506 19.012 1.00 63.69 176 ARG A N 1
ATOM 1373 C CA . ARG A 1 176 ? -10.944 9.453 19.412 1.00 63.69 176 ARG A CA 1
ATOM 1374 C C . ARG A 1 176 ? -10.968 9.271 20.925 1.00 63.69 176 ARG A C 1
ATOM 1376 O O . ARG A 1 176 ? -10.232 9.952 21.640 1.00 63.69 176 ARG A O 1
ATOM 1383 N N . VAL A 1 177 ? -11.725 8.292 21.410 1.00 65.25 177 VAL A N 1
ATOM 1384 C CA . VAL A 1 177 ? -11.568 7.821 22.789 1.00 65.25 177 VAL A CA 1
ATOM 1385 C C . VAL A 1 177 ? -10.314 6.950 22.853 1.00 65.25 177 VAL A C 1
ATOM 1387 O O . VAL A 1 177 ? -10.115 6.019 22.064 1.00 65.25 177 VAL A O 1
ATOM 1390 N N . GLN A 1 178 ? -9.403 7.289 23.764 1.00 58.59 178 GLN A N 1
ATOM 1391 C CA . GLN A 1 178 ? -8.155 6.556 23.917 1.00 58.59 178 GLN A CA 1
ATOM 1392 C C . GLN A 1 178 ? -8.448 5.166 24.488 1.00 58.59 178 GLN A C 1
ATOM 1394 O O . GLN A 1 178 ? -8.790 5.031 25.660 1.00 58.59 178 GLN A O 1
ATOM 1399 N N . ALA A 1 179 ? -8.269 4.135 23.660 1.00 60.22 179 ALA A N 1
ATOM 1400 C CA . ALA A 1 179 ? -8.333 2.752 24.112 1.00 60.22 179 ALA A CA 1
ATOM 1401 C C . ALA A 1 179 ? -7.332 2.509 25.258 1.00 60.22 179 ALA A C 1
ATOM 1403 O O . ALA A 1 179 ? -6.213 3.050 25.206 1.00 60.22 179 ALA A O 1
ATOM 1404 N N . PRO A 1 180 ? -7.713 1.717 26.279 1.00 58.28 180 PRO A N 1
ATOM 1405 C CA . PRO A 1 180 ? -6.813 1.357 27.362 1.00 58.28 180 PRO A CA 1
ATOM 1406 C C . PRO A 1 180 ? -5.551 0.731 26.771 1.00 58.28 180 PRO A C 1
ATOM 1408 O O . PRO A 1 180 ? -5.607 -0.084 25.849 1.00 58.28 180 PRO A O 1
ATOM 1411 N N . GLU A 1 181 ? -4.384 1.162 27.251 1.00 56.97 181 GLU A N 1
ATOM 1412 C CA . GLU A 1 181 ? -3.135 0.611 26.739 1.00 56.97 181 GLU A CA 1
ATOM 1413 C C . GLU A 1 181 ? -3.102 -0.892 27.027 1.00 56.97 181 GLU A C 1
ATOM 1415 O O . GLU A 1 181 ? -3.413 -1.294 28.155 1.00 56.97 181 GLU A O 1
ATOM 1420 N N . PRO A 1 182 ? -2.745 -1.733 26.037 1.00 57.06 182 PRO A N 1
ATOM 1421 C CA . PRO A 1 182 ? -2.724 -3.169 26.238 1.00 57.06 182 PRO A CA 1
ATOM 1422 C C . PRO A 1 182 ? -1.817 -3.462 27.427 1.00 57.06 182 PRO A C 1
ATOM 1424 O O . PRO A 1 182 ? -0.631 -3.114 27.423 1.00 57.06 182 PRO A O 1
ATOM 1427 N N . GLN A 1 183 ? -2.381 -4.080 28.467 1.00 49.16 183 GLN A N 1
ATOM 1428 C CA . GLN A 1 183 ? -1.616 -4.484 29.636 1.00 49.16 183 GLN A CA 1
ATOM 1429 C C . GLN A 1 183 ? -0.554 -5.479 29.169 1.00 49.16 183 GLN A C 1
ATOM 1431 O O . GLN A 1 183 ? -0.839 -6.644 28.891 1.00 49.16 183 GLN A O 1
ATOM 1436 N N . SER A 1 184 ? 0.678 -4.988 29.030 1.00 47.75 184 SER A N 1
ATOM 1437 C CA . SER A 1 184 ? 1.834 -5.740 28.550 1.00 47.75 184 SER A CA 1
ATOM 1438 C C . SER A 1 184 ? 2.256 -6.806 29.565 1.00 47.75 184 SER A C 1
ATOM 1440 O O . SER A 1 184 ? 3.291 -6.744 30.225 1.00 47.75 184 SER A O 1
ATOM 1442 N N . THR A 1 185 ? 1.465 -7.863 29.686 1.00 43.84 185 THR A N 1
ATOM 1443 C CA . THR A 1 185 ? 1.911 -9.103 30.308 1.00 43.84 185 THR A CA 1
ATOM 1444 C C . THR A 1 185 ? 2.764 -9.844 29.280 1.00 43.84 185 THR A C 1
ATOM 1446 O O . THR A 1 185 ? 2.263 -10.601 28.467 1.00 43.84 185 THR A O 1
ATOM 1449 N N . VAL A 1 186 ? 4.044 -9.477 29.180 1.00 44.22 186 VAL A N 1
ATOM 1450 C CA . VAL A 1 186 ? 5.221 -10.266 29.591 1.00 44.22 186 VAL A CA 1
ATOM 1451 C C . VAL A 1 186 ? 6.452 -9.422 29.241 1.00 44.22 186 VAL A C 1
ATOM 1453 O O . VAL A 1 186 ? 6.682 -9.074 28.084 1.00 44.22 186 VAL A O 1
ATOM 1456 N N . LYS A 1 187 ? 7.274 -9.121 30.252 1.00 42.59 187 LYS A N 1
ATOM 1457 C CA . LYS A 1 187 ? 8.615 -8.548 30.100 1.00 42.59 187 LYS A CA 1
ATOM 1458 C C . LYS A 1 187 ? 9.388 -9.344 29.047 1.00 42.59 187 LYS A C 1
ATOM 1460 O O . LYS A 1 187 ? 9.747 -10.498 29.282 1.00 42.59 187 LYS A O 1
ATOM 1465 N N . ALA A 1 188 ? 9.661 -8.725 27.902 1.00 40.28 188 ALA A N 1
ATOM 1466 C CA . ALA A 1 188 ? 10.666 -9.221 26.981 1.00 40.28 188 ALA A CA 1
ATOM 1467 C C . ALA A 1 188 ? 11.989 -9.272 27.751 1.00 40.28 188 ALA A C 1
ATOM 1469 O O . ALA A 1 188 ? 12.522 -8.236 28.146 1.00 40.28 188 ALA A O 1
ATOM 1470 N N . ALA A 1 189 ? 12.475 -10.483 28.022 1.00 43.41 189 ALA A N 1
ATOM 1471 C CA . ALA A 1 189 ? 13.792 -10.693 28.589 1.00 43.41 189 ALA A CA 1
ATOM 1472 C C . ALA A 1 189 ? 14.810 -9.987 27.688 1.00 43.41 189 ALA A C 1
ATOM 1474 O O . ALA A 1 189 ? 15.041 -10.382 26.541 1.00 43.41 189 ALA A O 1
ATOM 1475 N N . THR A 1 190 ? 15.381 -8.907 28.210 1.00 43.56 190 THR A N 1
ATOM 1476 C CA . THR A 1 190 ? 16.543 -8.227 27.662 1.00 43.56 190 THR A CA 1
ATOM 1477 C C . THR A 1 190 ? 17.627 -9.275 27.443 1.00 43.56 190 THR A C 1
ATOM 1479 O O . THR A 1 190 ? 18.109 -9.904 28.385 1.00 43.56 190 THR A O 1
ATOM 1482 N N . LYS A 1 191 ? 17.998 -9.507 26.180 1.00 48.84 191 LYS A N 1
ATOM 1483 C CA . LYS A 1 191 ? 19.220 -10.252 25.868 1.00 48.84 191 LYS A CA 1
ATOM 1484 C C . LYS A 1 191 ? 20.390 -9.498 26.511 1.00 48.84 191 LYS A C 1
ATOM 1486 O O . LYS A 1 191 ? 20.506 -8.301 26.251 1.00 48.84 191 LYS A O 1
ATOM 1491 N N . PRO A 1 192 ? 21.253 -10.146 27.310 1.00 42.94 192 PRO A N 1
ATOM 1492 C CA . PRO A 1 192 ? 22.443 -9.484 27.814 1.00 42.94 192 PRO A CA 1
ATOM 1493 C C . PRO A 1 192 ? 23.390 -9.193 26.645 1.00 42.94 192 PRO A C 1
ATOM 1495 O O . PRO A 1 192 ? 23.738 -10.090 25.871 1.00 42.94 192 PRO A O 1
ATOM 1498 N N . GLU A 1 193 ? 23.779 -7.926 26.513 1.00 46.91 193 GLU A N 1
ATOM 1499 C CA . GLU A 1 193 ? 24.865 -7.488 25.643 1.00 46.91 193 GLU A CA 1
ATOM 1500 C C . GLU A 1 193 ? 26.147 -8.232 26.031 1.00 46.91 193 GLU A C 1
ATOM 1502 O O . GLU A 1 193 ? 26.585 -8.221 27.184 1.00 46.91 193 GLU A O 1
ATOM 1507 N N . ALA A 1 194 ? 26.746 -8.922 25.064 1.00 42.12 194 ALA A N 1
ATOM 1508 C CA . ALA A 1 194 ? 28.021 -9.588 25.257 1.00 42.12 194 ALA A CA 1
ATOM 1509 C C . ALA A 1 194 ? 29.118 -8.527 25.433 1.00 42.12 194 ALA A C 1
ATOM 1511 O O . ALA A 1 194 ? 29.507 -7.849 24.484 1.00 42.12 194 ALA A O 1
ATOM 1512 N N . ALA A 1 195 ? 29.610 -8.406 26.667 1.00 41.03 195 ALA A N 1
ATOM 1513 C CA . ALA A 1 195 ? 30.694 -7.519 27.057 1.00 41.03 195 ALA A CA 1
ATOM 1514 C C . ALA A 1 195 ? 31.955 -7.748 26.204 1.00 41.03 195 ALA A C 1
ATOM 1516 O O . ALA A 1 195 ? 32.566 -8.822 26.201 1.00 41.03 195 ALA A O 1
ATOM 1517 N N . MET A 1 196 ? 32.364 -6.693 25.503 1.00 42.62 196 MET A N 1
ATOM 1518 C CA . MET A 1 196 ? 33.621 -6.610 24.772 1.00 42.62 196 MET A CA 1
ATOM 1519 C C . MET A 1 196 ? 34.775 -6.569 25.788 1.00 42.62 196 MET A C 1
ATOM 1521 O O . MET A 1 196 ? 34.929 -5.607 26.538 1.00 42.62 196 MET A O 1
ATOM 1525 N N . LYS A 1 197 ? 35.576 -7.640 25.856 1.00 40.03 197 LYS A N 1
ATOM 1526 C CA . LYS A 1 197 ? 36.739 -7.739 26.752 1.00 40.03 197 LYS A CA 1
ATOM 1527 C C . LYS A 1 197 ? 37.823 -6.737 26.338 1.00 40.03 197 LYS A C 1
ATOM 1529 O O . LYS A 1 197 ? 38.550 -6.961 25.371 1.00 40.03 197 LYS A O 1
ATOM 1534 N N . VAL A 1 198 ? 37.947 -5.658 27.106 1.00 40.91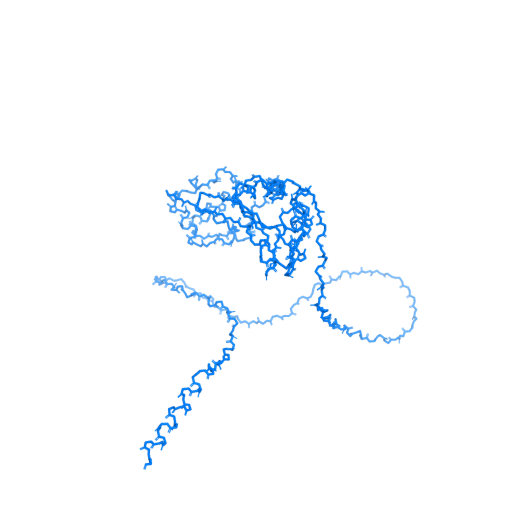 198 VAL A N 1
ATOM 1535 C CA . VAL A 1 198 ? 39.091 -4.738 27.098 1.00 40.91 198 VAL A CA 1
ATOM 1536 C C . VAL A 1 198 ? 40.324 -5.483 27.625 1.00 40.91 198 VAL A C 1
ATOM 1538 O O . VAL A 1 198 ? 40.290 -6.059 28.710 1.00 40.91 198 VAL A O 1
ATOM 1541 N N . LYS A 1 199 ? 41.415 -5.502 26.849 1.00 45.88 199 LYS A N 1
ATOM 1542 C CA . LYS A 1 199 ? 42.736 -5.962 27.311 1.00 45.88 199 LYS A CA 1
ATOM 1543 C C . LYS A 1 199 ? 43.441 -4.825 28.074 1.00 45.88 199 LYS A C 1
ATOM 1545 O O . LYS A 1 199 ? 43.347 -3.681 27.629 1.00 45.88 199 LYS A O 1
ATOM 1550 N N . PRO A 1 200 ? 44.161 -5.114 29.173 1.00 35.22 200 PRO A N 1
ATOM 1551 C CA . PRO A 1 200 ? 44.812 -4.096 29.994 1.00 35.22 200 PRO A CA 1
ATOM 1552 C C . PRO A 1 200 ? 46.055 -3.521 29.297 1.00 35.22 200 PRO A C 1
ATOM 1554 O O . PRO A 1 200 ? 46.873 -4.269 28.757 1.00 35.22 200 PRO A O 1
ATOM 1557 N N . LYS A 1 201 ? 46.202 -2.191 29.327 1.00 36.81 201 LYS A N 1
ATOM 1558 C CA . LYS A 1 201 ? 47.467 -1.499 29.047 1.00 36.81 201 LYS A CA 1
ATOM 1559 C C . LYS A 1 201 ? 48.312 -1.493 30.323 1.00 36.81 201 LYS A C 1
ATOM 1561 O O . LYS A 1 201 ? 47.796 -1.190 31.392 1.00 36.81 201 LYS A O 1
ATOM 1566 N N . LYS A 1 202 ? 49.590 -1.847 30.184 1.00 33.03 202 LYS A N 1
ATOM 1567 C CA . LYS A 1 202 ? 50.638 -1.706 31.199 1.00 33.03 202 LYS A CA 1
ATOM 1568 C C . LYS A 1 202 ? 51.341 -0.366 30.969 1.00 33.03 202 LYS A C 1
ATOM 1570 O O . LYS A 1 202 ? 51.731 -0.092 29.835 1.00 33.03 202 LYS A O 1
ATOM 1575 N N . ASP A 1 203 ? 51.460 0.423 32.031 1.00 32.19 203 ASP A N 1
ATOM 1576 C CA . ASP A 1 203 ? 52.205 1.682 32.101 1.00 32.19 203 ASP A CA 1
ATOM 1577 C C . ASP A 1 203 ? 53.709 1.495 31.870 1.00 32.19 203 ASP A C 1
ATOM 1579 O O . ASP A 1 203 ? 54.295 0.543 32.389 1.00 32.19 203 ASP A O 1
ATOM 1583 N N . THR A 1 204 ? 54.316 2.466 31.183 1.00 30.83 204 THR A N 1
ATOM 1584 C CA . THR A 1 204 ? 55.628 3.042 31.524 1.00 30.83 204 THR A CA 1
ATOM 1585 C C . THR A 1 204 ? 55.704 4.476 30.997 1.00 30.83 204 THR A C 1
ATOM 1587 O O . THR A 1 204 ? 55.203 4.784 29.917 1.00 30.83 204 THR A O 1
ATOM 1590 N N . THR A 1 205 ? 56.311 5.309 31.827 1.00 27.81 205 THR A N 1
ATOM 1591 C CA . THR A 1 205 ? 56.337 6.770 31.898 1.00 27.81 205 THR A CA 1
ATOM 1592 C C . THR A 1 205 ? 57.390 7.433 30.994 1.00 27.81 205 THR A C 1
ATOM 1594 O O . THR A 1 205 ? 58.416 6.824 30.712 1.00 27.81 205 THR A O 1
ATOM 1597 N N . ASP A 1 206 ? 57.115 8.708 30.691 1.00 29.73 206 ASP A N 1
ATOM 1598 C CA . ASP A 1 206 ? 58.009 9.868 30.479 1.00 29.73 206 ASP A CA 1
ATOM 1599 C C . ASP A 1 206 ? 58.804 10.110 29.168 1.00 29.73 206 ASP A C 1
ATOM 1601 O O . ASP A 1 206 ? 59.666 9.330 28.771 1.00 29.73 206 ASP A O 1
ATOM 1605 N N . ASP A 1 207 ? 58.522 11.304 28.617 1.00 30.67 207 ASP A N 1
ATOM 1606 C CA . ASP A 1 207 ? 59.426 12.330 28.051 1.00 30.67 207 ASP A CA 1
ATOM 1607 C C . ASP A 1 207 ? 59.413 12.672 26.531 1.00 30.67 207 ASP A C 1
ATOM 1609 O O . ASP A 1 207 ? 59.695 11.852 25.660 1.00 30.67 207 ASP A O 1
ATOM 1613 N N . GLU A 1 208 ? 59.049 13.947 26.297 1.00 33.31 208 GLU A N 1
ATOM 1614 C CA . GLU A 1 208 ? 59.388 14.949 25.259 1.00 33.31 208 GLU A CA 1
ATOM 1615 C C . GLU A 1 208 ? 59.226 14.742 23.718 1.00 33.31 208 GLU A C 1
ATOM 1617 O O . GLU A 1 208 ? 59.742 13.834 23.075 1.00 33.31 208 GLU A O 1
ATOM 1622 N N . GLU A 1 209 ? 58.564 15.763 23.140 1.00 32.78 209 GLU A N 1
ATOM 1623 C CA . GLU A 1 209 ? 58.776 16.451 21.844 1.00 32.78 209 GLU A CA 1
ATOM 1624 C C . GLU A 1 209 ? 58.224 15.949 20.466 1.00 32.78 209 GLU A C 1
ATOM 1626 O O . GLU A 1 209 ? 58.730 15.069 19.780 1.00 32.78 209 GLU A O 1
ATOM 1631 N N . ALA A 1 210 ? 57.153 16.643 20.042 1.00 32.81 210 ALA A N 1
ATOM 1632 C CA . ALA A 1 210 ? 56.719 17.148 18.718 1.00 32.81 210 ALA A CA 1
ATOM 1633 C C . ALA A 1 210 ? 57.009 16.457 17.340 1.00 32.81 210 ALA A C 1
ATOM 1635 O O . ALA A 1 210 ? 58.065 16.635 16.750 1.00 32.81 210 ALA A O 1
ATOM 1636 N N . LYS A 1 211 ? 55.892 16.003 16.706 1.00 36.12 211 LYS A N 1
ATOM 1637 C CA . LYS A 1 211 ? 55.471 16.019 15.255 1.00 36.12 211 LYS A CA 1
ATOM 1638 C C . LYS A 1 211 ? 56.319 15.262 14.187 1.00 36.12 211 LYS A C 1
ATOM 1640 O O . LYS A 1 211 ? 57.505 15.077 14.388 1.00 36.12 211 LYS A O 1
ATOM 1645 N N . PRO A 1 21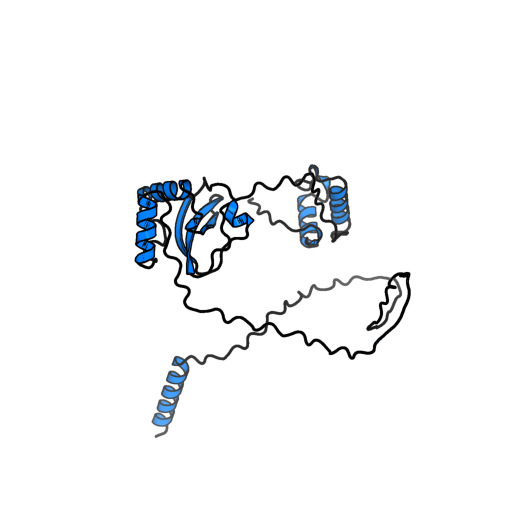2 ? 55.791 14.917 12.972 1.00 39.81 212 PRO A N 1
ATOM 1646 C CA . PRO A 1 212 ? 54.415 14.904 12.430 1.00 39.81 212 PRO A CA 1
ATOM 1647 C C . PRO A 1 212 ? 53.955 13.525 11.853 1.00 39.81 212 PRO A C 1
ATOM 1649 O O . PRO A 1 212 ? 54.732 12.596 11.665 1.00 39.81 212 PRO A O 1
ATOM 1652 N N . LYS A 1 213 ? 52.654 13.391 11.532 1.00 46.09 213 LYS A N 1
ATOM 1653 C CA . LYS A 1 213 ? 52.006 12.173 10.981 1.00 46.09 213 LYS A CA 1
ATOM 1654 C C . LYS A 1 213 ? 52.374 11.886 9.508 1.00 46.09 213 LYS A C 1
ATOM 1656 O O . LYS A 1 213 ? 52.253 12.803 8.695 1.00 46.09 213 LYS A O 1
ATOM 1661 N N . PRO A 1 214 ? 52.565 10.604 9.119 1.00 34.84 214 PRO A N 1
ATOM 1662 C CA . PRO A 1 214 ? 52.259 10.155 7.762 1.00 34.84 214 PRO A CA 1
ATOM 1663 C C . PRO A 1 214 ? 51.230 9.004 7.682 1.00 34.84 214 PRO A C 1
ATOM 1665 O O . PRO A 1 214 ? 51.164 8.099 8.509 1.00 34.84 214 PRO A O 1
ATOM 1668 N N . LYS A 1 215 ? 50.408 9.134 6.633 1.00 34.31 215 LYS A N 1
ATOM 1669 C CA . LYS A 1 215 ? 49.569 8.190 5.869 1.00 34.31 215 LYS A CA 1
ATOM 1670 C C . LYS A 1 215 ? 49.530 6.717 6.326 1.00 34.31 215 LYS A C 1
ATOM 1672 O O . LYS A 1 215 ? 50.529 6.010 6.265 1.00 34.31 215 LYS A O 1
ATOM 1677 N N . ARG A 1 216 ? 48.318 6.226 6.635 1.00 34.47 216 ARG A N 1
ATOM 1678 C CA . ARG A 1 216 ? 48.013 4.786 6.715 1.00 34.47 216 ARG A CA 1
ATOM 1679 C C . ARG A 1 216 ? 48.038 4.190 5.311 1.00 34.47 216 ARG A C 1
ATOM 1681 O O . ARG A 1 216 ? 47.262 4.596 4.451 1.00 34.47 216 ARG A O 1
ATOM 1688 N N . THR A 1 217 ? 48.935 3.236 5.120 1.00 32.66 217 THR A N 1
ATOM 1689 C CA . THR A 1 217 ? 48.951 2.305 4.002 1.00 32.66 217 THR A CA 1
ATOM 1690 C C . THR A 1 217 ? 47.877 1.241 4.193 1.00 32.66 217 THR A C 1
ATOM 1692 O O . THR A 1 217 ? 47.685 0.689 5.279 1.00 32.66 217 THR A O 1
ATOM 1695 N N . ASP A 1 218 ? 47.171 0.997 3.099 1.00 40.91 218 ASP A N 1
ATOM 1696 C CA . ASP A 1 218 ? 46.329 -0.161 2.853 1.00 40.91 218 ASP A CA 1
ATOM 1697 C C . ASP A 1 218 ? 47.206 -1.421 2.859 1.00 40.91 218 ASP A C 1
ATOM 1699 O O . ASP A 1 218 ? 48.226 -1.471 2.171 1.00 40.91 218 ASP A O 1
ATOM 1703 N N . ASN A 1 219 ? 46.831 -2.432 3.640 1.00 37.88 219 ASN A N 1
ATOM 1704 C CA . ASN A 1 219 ? 47.448 -3.753 3.577 1.00 37.88 219 ASN A CA 1
ATOM 1705 C C . ASN A 1 219 ? 46.336 -4.797 3.533 1.00 37.88 219 ASN A C 1
ATOM 1707 O O . ASN A 1 219 ? 45.814 -5.248 4.552 1.00 37.88 219 ASN A O 1
ATOM 1711 N N . GLY A 1 220 ? 45.972 -5.155 2.305 1.00 32.47 220 GLY A N 1
ATOM 1712 C CA . GLY A 1 220 ? 45.239 -6.372 2.013 1.00 32.47 220 GLY A CA 1
ATOM 1713 C C . GLY A 1 220 ? 46.125 -7.626 2.022 1.00 32.47 220 GLY A C 1
ATOM 1714 O O . GLY A 1 220 ? 47.352 -7.555 2.059 1.00 32.47 220 GLY A O 1
ATOM 1715 N N . LYS A 1 221 ? 45.425 -8.755 1.830 1.00 35.41 221 LYS A N 1
ATOM 1716 C CA . LYS A 1 221 ? 45.844 -10.158 1.580 1.00 35.41 221 LYS A CA 1
ATOM 1717 C C . LYS A 1 221 ? 45.858 -11.062 2.823 1.00 35.41 221 LYS A C 1
ATOM 1719 O O . LYS A 1 221 ? 46.308 -10.663 3.880 1.00 35.41 221 LYS A O 1
ATOM 1724 N N . GLY A 1 222 ? 45.400 -12.315 2.748 1.00 30.86 222 GLY A N 1
ATOM 1725 C CA . GLY A 1 222 ? 45.158 -13.184 1.583 1.00 30.86 222 GLY A CA 1
ATOM 1726 C C . GLY A 1 222 ? 43.954 -14.117 1.791 1.00 30.86 222 GLY A C 1
ATOM 1727 O O . GLY A 1 222 ? 43.564 -14.387 2.918 1.00 30.86 222 GLY A O 1
ATOM 1728 N N . LYS A 1 223 ? 43.201 -14.449 0.733 1.00 39.88 223 LYS A N 1
ATOM 1729 C CA . LYS A 1 223 ? 43.468 -15.425 -0.354 1.00 39.88 223 LYS A CA 1
ATOM 1730 C C . LYS A 1 223 ? 43.275 -16.890 0.069 1.00 39.88 223 LYS A C 1
ATOM 1732 O O . LYS A 1 223 ? 44.168 -17.492 0.649 1.00 39.88 223 LYS A O 1
ATOM 1737 N N . GLY A 1 224 ? 42.173 -17.480 -0.400 1.00 34.19 224 GLY A N 1
ATOM 1738 C CA . GLY A 1 224 ? 42.081 -18.891 -0.783 1.00 34.19 224 GLY A CA 1
ATOM 1739 C C . GLY A 1 224 ? 41.934 -18.983 -2.307 1.00 34.19 224 GLY A C 1
ATOM 1740 O O . GLY A 1 224 ? 41.072 -18.328 -2.882 1.00 34.19 224 GLY A O 1
ATOM 1741 N N . LYS A 1 225 ? 42.837 -19.725 -2.953 1.00 41.12 225 LYS A N 1
ATOM 1742 C CA . LYS A 1 225 ? 43.074 -19.836 -4.404 1.00 41.12 225 LYS A CA 1
ATOM 1743 C C . LYS A 1 225 ? 42.685 -21.239 -4.886 1.00 41.12 225 LYS A C 1
ATOM 1745 O O . LYS A 1 225 ? 43.008 -22.192 -4.184 1.00 41.12 225 LYS A O 1
ATOM 1750 N N . ARG A 1 226 ? 42.137 -21.356 -6.104 1.00 38.84 226 ARG A N 1
ATOM 1751 C CA . ARG A 1 226 ? 42.408 -22.404 -7.127 1.00 38.84 226 ARG A CA 1
ATOM 1752 C C . ARG A 1 226 ? 41.719 -21.967 -8.444 1.00 38.84 226 ARG A C 1
ATOM 1754 O O . ARG A 1 226 ? 40.521 -21.739 -8.412 1.00 38.84 226 ARG A O 1
ATOM 1761 N N . ILE A 1 227 ? 42.461 -21.459 -9.447 1.00 36.88 227 ILE A N 1
ATOM 1762 C CA . ILE A 1 227 ? 43.172 -22.170 -10.556 1.00 36.88 227 ILE A CA 1
ATOM 1763 C C . ILE A 1 227 ? 42.125 -22.774 -11.516 1.00 36.88 227 ILE A C 1
ATOM 1765 O O . ILE A 1 227 ? 41.476 -23.734 -11.129 1.00 36.88 227 ILE A O 1
ATOM 1769 N N . SER A 1 228 ? 41.691 -22.080 -12.580 1.00 39.97 228 SER A N 1
ATOM 1770 C CA . SER A 1 228 ? 42.299 -21.775 -13.903 1.00 39.97 228 SER A CA 1
ATOM 1771 C C . SER A 1 228 ? 42.227 -22.926 -14.913 1.00 39.97 228 SER A C 1
ATOM 1773 O O . SER A 1 228 ? 42.900 -23.933 -14.714 1.00 39.97 228 SER A O 1
ATOM 1775 N N . ASN A 1 229 ? 41.504 -22.708 -16.018 1.00 32.38 229 ASN A N 1
ATOM 1776 C CA . ASN A 1 229 ? 41.904 -23.167 -17.351 1.00 32.38 229 ASN A CA 1
ATOM 1777 C C . ASN A 1 229 ? 41.158 -22.358 -18.438 1.00 32.38 229 ASN A C 1
ATOM 1779 O O . ASN A 1 229 ? 39.943 -22.475 -18.566 1.00 32.38 229 ASN A O 1
ATOM 1783 N N . GLU A 1 230 ? 41.888 -21.534 -19.190 1.00 36.38 230 GLU A N 1
ATOM 1784 C CA . GLU A 1 230 ? 41.621 -21.276 -20.616 1.00 36.38 230 GLU A CA 1
ATOM 1785 C C . GLU A 1 230 ? 42.281 -22.454 -21.367 1.00 36.38 230 GLU A C 1
ATOM 1787 O O . GLU A 1 230 ? 43.292 -22.972 -20.903 1.00 36.38 230 GLU A O 1
ATOM 1792 N N . MET A 1 231 ? 41.782 -23.001 -22.474 1.00 36.59 231 MET A N 1
ATOM 1793 C CA . MET A 1 231 ? 41.495 -22.316 -23.730 1.00 36.59 231 MET A CA 1
ATOM 1794 C C . MET A 1 231 ? 40.821 -23.301 -24.713 1.00 36.59 231 MET A C 1
ATOM 1796 O O . MET A 1 231 ? 41.061 -24.506 -24.633 1.00 36.59 231 MET A O 1
ATOM 1800 N N . SER A 1 232 ? 40.108 -22.743 -25.695 1.00 32.12 232 SER A N 1
ATOM 1801 C CA . SER A 1 232 ? 39.940 -23.188 -27.096 1.00 32.12 232 SER A CA 1
ATOM 1802 C C . SER A 1 232 ? 38.497 -23.348 -27.589 1.00 32.12 232 SER A C 1
ATOM 1804 O O . SER A 1 232 ? 37.607 -23.863 -26.922 1.00 32.12 232 SER A O 1
ATOM 1806 N N . VAL A 1 233 ? 38.323 -22.788 -28.783 1.00 39.78 233 VAL A N 1
ATOM 1807 C CA . VAL A 1 233 ? 37.126 -22.564 -29.591 1.00 39.78 233 VAL A CA 1
ATOM 1808 C C . VAL A 1 233 ? 36.891 -23.782 -30.483 1.00 39.78 233 VAL A C 1
ATOM 1810 O O . VAL A 1 233 ? 37.836 -24.145 -31.171 1.00 39.78 233 VAL A O 1
ATOM 1813 N N . THR A 1 234 ? 35.682 -24.366 -30.479 1.00 33.00 234 THR A N 1
ATOM 1814 C CA . THR A 1 234 ? 34.784 -24.611 -31.644 1.00 33.00 234 THR A CA 1
ATOM 1815 C C . THR A 1 234 ? 33.675 -25.621 -31.305 1.00 33.00 234 THR A C 1
ATOM 1817 O O . THR A 1 234 ? 33.976 -26.722 -30.860 1.00 33.00 234 THR A O 1
ATOM 1820 N N . ASP A 1 235 ? 32.447 -25.223 -31.650 1.00 38.06 235 ASP A N 1
ATOM 1821 C CA . ASP A 1 235 ? 31.287 -26.009 -32.110 1.00 38.06 235 ASP A CA 1
ATOM 1822 C C . ASP A 1 235 ? 30.444 -26.923 -31.187 1.00 38.06 235 ASP A C 1
ATOM 1824 O O . ASP A 1 235 ? 30.913 -27.542 -30.240 1.00 38.06 235 ASP A O 1
ATOM 1828 N N . GLU A 1 236 ? 29.167 -26.980 -31.581 1.00 38.75 236 GLU A N 1
ATOM 1829 C CA . GLU A 1 236 ? 28.023 -27.802 -31.159 1.00 38.75 236 GLU A CA 1
ATOM 1830 C C . GLU A 1 236 ? 27.284 -27.577 -29.820 1.00 38.75 236 GLU A C 1
ATOM 1832 O O . GLU A 1 236 ? 27.655 -28.010 -28.729 1.00 38.75 236 GLU A O 1
ATOM 1837 N N . ALA A 1 237 ? 26.111 -26.954 -29.993 1.00 51.38 237 ALA A N 1
ATOM 1838 C CA . ALA A 1 237 ? 24.811 -27.261 -29.398 1.00 51.38 237 ALA A CA 1
ATOM 1839 C C . ALA A 1 237 ? 24.760 -28.309 -28.266 1.00 51.38 237 ALA A C 1
ATOM 1841 O O . ALA A 1 237 ? 24.677 -29.513 -28.491 1.00 51.38 237 ALA A O 1
ATOM 1842 N N . SER A 1 238 ? 24.602 -27.826 -27.035 1.00 47.91 238 SER A N 1
ATOM 1843 C CA . SER A 1 238 ? 23.758 -28.502 -26.047 1.00 47.91 238 SER A CA 1
ATOM 1844 C C . SER A 1 238 ? 23.197 -27.483 -25.055 1.00 47.91 238 SER A C 1
ATOM 1846 O O . SER A 1 238 ? 23.931 -26.741 -24.402 1.00 47.91 238 SER A O 1
ATOM 1848 N N . GLU A 1 239 ? 21.867 -27.401 -24.990 1.00 54.84 239 GLU A N 1
ATOM 1849 C CA . GLU A 1 239 ? 21.145 -26.597 -24.007 1.00 54.84 239 GLU A CA 1
ATOM 1850 C C . GLU A 1 239 ? 21.449 -27.110 -22.589 1.00 54.84 239 GLU A C 1
ATOM 1852 O O . GLU A 1 239 ? 21.221 -28.290 -22.309 1.00 54.84 239 GLU A O 1
ATOM 1857 N N . PRO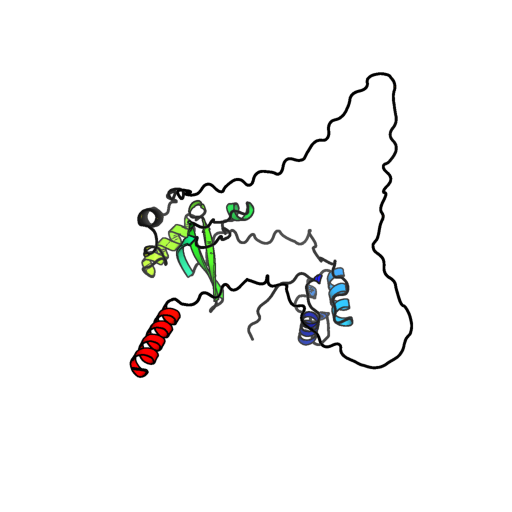 A 1 240 ? 21.914 -26.270 -21.647 1.00 57.16 240 PRO A N 1
ATOM 1858 C CA . PRO A 1 240 ? 21.961 -26.682 -20.255 1.00 57.16 240 PRO A CA 1
ATOM 1859 C C . PRO A 1 240 ? 20.554 -26.595 -19.648 1.00 57.16 240 PRO A C 1
ATOM 1861 O O . PRO A 1 240 ? 20.014 -25.503 -19.439 1.00 57.16 240 PRO A O 1
ATOM 1864 N N . GLU A 1 241 ? 19.977 -27.757 -19.330 1.00 54.06 241 GLU A N 1
ATOM 1865 C CA . GLU A 1 241 ? 18.752 -27.888 -18.538 1.00 54.06 241 GLU A CA 1
ATOM 1866 C C . GLU A 1 241 ? 18.852 -27.071 -17.241 1.00 54.06 241 GLU A C 1
ATOM 1868 O O . GLU A 1 241 ? 19.765 -27.215 -16.419 1.00 54.06 241 GLU A O 1
ATOM 1873 N N . TYR A 1 242 ? 17.881 -26.179 -17.054 1.00 63.00 242 TYR A N 1
ATOM 1874 C CA . TYR A 1 242 ? 17.786 -25.322 -15.884 1.00 63.00 242 TYR A CA 1
ATOM 1875 C C . TYR A 1 242 ? 17.361 -26.141 -14.660 1.00 63.00 242 TYR A C 1
ATOM 1877 O O . TYR A 1 242 ? 16.181 -26.424 -14.462 1.00 63.00 242 TYR A O 1
ATOM 1885 N N . VAL A 1 243 ? 18.320 -26.476 -13.794 1.00 57.22 243 VAL A N 1
ATOM 1886 C CA . VAL A 1 243 ? 18.036 -27.034 -12.466 1.00 57.22 243 VAL A CA 1
ATOM 1887 C C . VAL A 1 243 ? 17.737 -25.878 -11.500 1.00 57.22 243 VAL A C 1
ATOM 1889 O O . VAL A 1 243 ? 18.643 -25.097 -11.182 1.00 57.22 243 VAL A O 1
ATOM 1892 N N . PRO A 1 244 ? 16.496 -25.725 -10.999 1.00 62.03 244 PRO A N 1
ATOM 1893 C CA . PRO A 1 244 ? 16.177 -24.661 -10.059 1.00 62.03 244 PRO A CA 1
ATOM 1894 C C . PRO A 1 244 ? 17.005 -24.813 -8.778 1.00 62.03 244 PRO A C 1
ATOM 1896 O O . PRO A 1 244 ? 17.041 -25.870 -8.140 1.00 62.03 244 PRO A O 1
ATOM 1899 N N . LYS A 1 245 ? 17.672 -23.724 -8.377 1.00 53.03 245 LYS A N 1
ATOM 1900 C CA . LYS A 1 245 ? 18.414 -23.649 -7.114 1.00 53.03 245 LYS A CA 1
ATOM 1901 C C . LYS A 1 245 ? 17.442 -23.898 -5.961 1.00 53.03 245 LYS A C 1
ATOM 1903 O O . LYS A 1 245 ? 16.615 -23.042 -5.656 1.00 53.03 245 LYS A O 1
ATOM 1908 N N . ARG A 1 246 ? 17.573 -25.056 -5.300 1.00 46.69 246 ARG A N 1
ATOM 1909 C CA . ARG A 1 246 ? 16.905 -25.352 -4.025 1.00 46.69 246 ARG A CA 1
ATOM 1910 C C . ARG A 1 246 ? 17.216 -24.225 -3.043 1.00 46.69 246 ARG A C 1
ATOM 1912 O O . ARG A 1 246 ? 18.336 -24.107 -2.542 1.00 46.69 246 ARG A O 1
ATOM 1919 N N . THR A 1 247 ? 16.222 -23.388 -2.771 1.00 53.31 247 THR A N 1
ATOM 1920 C CA . THR A 1 247 ? 16.258 -22.483 -1.630 1.00 53.31 247 THR A CA 1
ATOM 1921 C C . THR A 1 247 ? 16.423 -23.348 -0.383 1.00 53.31 247 THR A C 1
ATOM 1923 O O . THR A 1 247 ? 15.772 -24.382 -0.233 1.00 53.31 247 THR A O 1
ATOM 1926 N N . ARG A 1 248 ? 17.364 -22.980 0.493 1.00 49.59 248 ARG A N 1
ATOM 1927 C CA . ARG A 1 248 ? 17.570 -23.648 1.784 1.00 49.59 248 ARG A CA 1
ATOM 1928 C C . ARG A 1 248 ? 16.355 -23.380 2.673 1.00 49.59 248 ARG A C 1
ATOM 1930 O O . ARG A 1 248 ? 16.405 -22.540 3.568 1.00 49.59 248 ARG A O 1
ATOM 1937 N N . SER A 1 249 ? 15.258 -24.090 2.437 1.00 49.44 249 SER A N 1
ATOM 1938 C CA . SER A 1 249 ? 14.228 -24.286 3.443 1.00 49.44 249 SER A CA 1
ATOM 1939 C C . SER A 1 249 ? 14.893 -25.020 4.601 1.00 49.44 249 SER A C 1
ATOM 1941 O O . SER A 1 249 ? 15.364 -26.149 4.460 1.00 49.44 249 SER A O 1
ATOM 1943 N N . ARG A 1 250 ? 15.007 -24.322 5.730 1.00 62.34 250 ARG A N 1
ATOM 1944 C CA . ARG A 1 250 ? 15.438 -24.857 7.020 1.00 62.34 250 ARG A CA 1
ATOM 1945 C C . ARG A 1 250 ? 14.725 -26.191 7.244 1.00 62.34 250 ARG A C 1
ATOM 1947 O O . ARG A 1 250 ? 13.501 -26.207 7.311 1.00 62.34 250 ARG A O 1
ATOM 1954 N N . ALA A 1 251 ? 15.482 -27.286 7.318 1.00 52.75 251 ALA A N 1
ATOM 1955 C CA . ALA A 1 251 ? 14.937 -28.596 7.642 1.00 52.75 251 ALA A CA 1
ATOM 1956 C C . ALA A 1 251 ? 14.249 -28.498 9.009 1.00 52.75 251 ALA A C 1
ATOM 1958 O O . ALA A 1 251 ? 14.907 -28.382 10.046 1.00 52.75 251 ALA A O 1
ATOM 1959 N N . VAL A 1 252 ? 12.920 -28.454 9.000 1.00 56.91 252 VAL A N 1
ATOM 1960 C CA . VAL A 1 252 ? 12.122 -28.612 10.208 1.00 56.91 252 VAL A CA 1
ATOM 1961 C C . VAL A 1 252 ? 12.273 -30.078 10.589 1.00 56.91 252 VAL A C 1
ATOM 1963 O O . VAL A 1 252 ? 11.921 -30.956 9.806 1.00 56.91 252 VAL A O 1
ATOM 1966 N N . LYS A 1 253 ? 12.846 -30.353 11.765 1.00 62.62 253 LYS A N 1
ATOM 1967 C CA . LYS A 1 253 ? 12.711 -31.673 12.384 1.00 62.62 253 LYS A CA 1
ATOM 1968 C C . LYS A 1 253 ? 11.220 -31.865 12.642 1.00 62.62 253 LYS A C 1
ATOM 1970 O O . LYS A 1 253 ? 10.691 -31.281 13.582 1.00 62.62 253 LYS A O 1
ATOM 1975 N N . MET A 1 254 ? 10.550 -32.612 11.770 1.00 50.84 254 MET A N 1
ATOM 1976 C CA . MET A 1 254 ? 9.219 -33.139 12.037 1.00 50.84 254 MET A CA 1
ATOM 1977 C C . MET A 1 254 ? 9.374 -34.049 13.255 1.00 50.84 254 MET A C 1
ATOM 1979 O O . MET A 1 254 ? 9.977 -35.114 13.164 1.00 50.84 254 MET A O 1
ATOM 1983 N N . GLN A 1 255 ? 8.943 -33.578 14.424 1.00 67.12 255 GLN A N 1
ATOM 1984 C CA . GLN A 1 255 ? 8.623 -34.502 15.500 1.00 67.12 255 GLN A CA 1
ATOM 1985 C C . GLN A 1 255 ? 7.374 -35.238 15.042 1.00 67.12 255 GLN A C 1
ATOM 1987 O O . GLN A 1 255 ? 6.361 -34.612 14.734 1.00 67.12 255 GLN A O 1
ATOM 1992 N N . GLU A 1 256 ? 7.495 -36.551 14.928 1.00 66.62 256 GLU A N 1
ATOM 1993 C CA . GLU A 1 256 ? 6.379 -37.446 14.689 1.00 66.62 256 GLU A CA 1
ATOM 1994 C C . GLU A 1 256 ? 5.457 -37.352 15.907 1.00 66.62 256 GLU A C 1
ATOM 1996 O O . GLU A 1 256 ? 5.697 -37.945 16.957 1.00 66.62 256 GLU A O 1
ATOM 2001 N N . VAL A 1 257 ? 4.450 -36.485 15.806 1.00 66.19 257 VAL A N 1
ATOM 2002 C CA . VAL A 1 257 ? 3.358 -36.439 16.769 1.00 66.19 257 VAL A CA 1
ATOM 2003 C C . VAL A 1 257 ? 2.497 -37.647 16.444 1.00 66.19 257 VAL A C 1
ATOM 2005 O O . VAL A 1 257 ? 1.642 -37.587 15.564 1.00 66.19 257 VAL A O 1
ATOM 2008 N N . VAL A 1 258 ? 2.783 -38.766 17.105 1.00 69.31 258 VAL A N 1
ATOM 2009 C CA . VAL A 1 258 ? 1.893 -39.924 17.084 1.00 69.31 258 VAL A CA 1
ATOM 2010 C C . VAL A 1 258 ? 0.586 -39.465 17.717 1.00 69.31 258 VAL A C 1
ATOM 2012 O O . VAL A 1 258 ? 0.541 -39.120 18.900 1.00 69.31 258 VAL A O 1
ATOM 2015 N N . ASP A 1 259 ? -0.456 -39.379 16.896 1.00 74.56 259 ASP A N 1
ATOM 2016 C CA . ASP A 1 259 ? -1.785 -38.978 17.331 1.00 74.56 259 ASP A CA 1
ATOM 2017 C C . ASP A 1 259 ? -2.246 -39.944 18.442 1.00 74.56 259 ASP A C 1
ATOM 2019 O O . ASP A 1 259 ? -2.245 -41.164 18.229 1.00 74.56 259 ASP A O 1
ATOM 2023 N N . PRO A 1 260 ? -2.621 -39.454 19.640 1.00 83.75 260 PRO A N 1
ATOM 2024 C CA . PRO A 1 260 ? -3.050 -40.305 20.749 1.00 83.75 260 PRO A CA 1
ATOM 2025 C C . PRO A 1 260 ? -4.237 -41.215 20.392 1.00 83.75 260 PRO A C 1
ATOM 2027 O O . PRO A 1 260 ? -4.467 -42.209 21.085 1.00 83.75 260 PRO A O 1
ATOM 2030 N N . ALA A 1 261 ? -4.983 -40.918 19.323 1.00 82.62 261 ALA A N 1
ATOM 2031 C CA . ALA A 1 261 ? -6.013 -41.806 18.795 1.00 82.62 261 ALA A CA 1
ATOM 2032 C C . ALA A 1 261 ? -5.436 -43.103 18.198 1.00 82.62 261 ALA A C 1
ATOM 2034 O O . ALA A 1 261 ? -5.998 -44.176 18.419 1.00 82.62 261 ALA A O 1
ATOM 2035 N N . VAL A 1 262 ? -4.293 -43.036 17.509 1.00 86.31 262 VAL A N 1
ATOM 2036 C CA . VAL A 1 262 ? -3.651 -44.203 16.877 1.00 86.31 262 VAL A CA 1
ATOM 2037 C C . VAL A 1 262 ? -3.138 -45.174 17.941 1.00 86.31 262 VAL A C 1
ATOM 2039 O O . VAL A 1 262 ? -3.422 -46.367 17.865 1.00 86.31 262 VAL A O 1
ATOM 2042 N N . ALA A 1 263 ? -2.526 -44.659 19.012 1.00 85.62 263 ALA A N 1
ATOM 2043 C CA . ALA A 1 263 ? -2.069 -45.477 20.139 1.00 85.62 263 ALA A CA 1
ATOM 2044 C C . ALA A 1 263 ? -3.219 -46.225 20.845 1.00 85.62 263 ALA A C 1
ATOM 2046 O O . ALA A 1 263 ? -3.056 -47.356 21.303 1.00 85.62 263 ALA A O 1
ATOM 2047 N N . ARG A 1 264 ? -4.413 -45.617 20.918 1.00 90.25 264 ARG A N 1
ATOM 2048 C CA . ARG A 1 264 ? -5.603 -46.272 21.490 1.00 90.25 264 ARG A CA 1
ATOM 2049 C C . ARG A 1 264 ? -6.125 -47.396 20.599 1.00 90.25 264 ARG A C 1
ATOM 2051 O O . ARG A 1 264 ? -6.538 -48.430 21.119 1.00 90.25 264 ARG A O 1
ATOM 2058 N N . ILE A 1 265 ? -6.105 -47.200 19.281 1.00 91.94 265 ILE A N 1
ATOM 2059 C CA . ILE A 1 265 ? -6.548 -48.211 18.313 1.00 91.94 265 ILE A CA 1
ATOM 2060 C C . ILE A 1 265 ? -5.600 -49.415 18.332 1.00 91.94 265 ILE A C 1
ATOM 2062 O O . ILE A 1 265 ? -6.068 -50.553 18.364 1.00 91.94 265 ILE A O 1
ATOM 2066 N N . GLU A 1 266 ? -4.288 -49.185 18.387 1.00 91.88 266 GLU A N 1
ATOM 2067 C CA . GLU A 1 266 ? -3.293 -50.261 18.468 1.00 91.88 266 GLU A CA 1
ATOM 2068 C C . GLU A 1 266 ? -3.431 -51.079 19.757 1.00 91.88 266 GLU A C 1
ATOM 2070 O O . GLU A 1 266 ? -3.510 -52.306 19.694 1.00 91.88 266 GLU A O 1
ATOM 2075 N N . ALA A 1 267 ? -3.592 -50.421 20.909 1.00 92.31 267 ALA A N 1
ATOM 2076 C CA . ALA A 1 267 ? -3.819 -51.111 22.181 1.00 92.31 267 ALA A CA 1
ATOM 2077 C C . ALA A 1 267 ? -5.109 -51.954 22.172 1.00 92.31 267 ALA A C 1
ATOM 2079 O O . ALA A 1 267 ? -5.164 -53.053 22.730 1.00 92.31 267 ALA A O 1
ATOM 2080 N N . MET A 1 268 ? -6.165 -51.462 21.517 1.00 93.75 268 MET A N 1
ATOM 2081 C CA . MET A 1 268 ? -7.417 -52.206 21.383 1.00 93.75 268 MET A CA 1
ATOM 2082 C C . MET A 1 268 ? -7.250 -53.427 20.467 1.00 93.75 268 MET A C 1
ATOM 2084 O O . MET A 1 268 ? -7.759 -54.506 20.776 1.00 93.75 268 MET A O 1
ATOM 2088 N N . ALA A 1 269 ? -6.487 -53.287 19.381 1.00 94.94 269 ALA A N 1
ATOM 2089 C CA . ALA A 1 269 ? -6.183 -54.380 18.464 1.00 94.94 269 ALA A CA 1
ATOM 2090 C C . ALA A 1 269 ? -5.318 -55.475 19.114 1.00 94.94 269 ALA A C 1
ATOM 2092 O O . ALA A 1 269 ? -5.553 -56.660 18.877 1.00 94.94 269 ALA A O 1
ATOM 2093 N N . GLU A 1 270 ? -4.350 -55.116 19.959 1.00 95.44 270 GLU A N 1
ATOM 2094 C CA . GLU A 1 270 ? -3.528 -56.088 20.693 1.00 95.44 270 GLU A CA 1
ATOM 2095 C C . GLU A 1 270 ? -4.341 -56.887 21.712 1.00 95.44 270 GLU A C 1
ATOM 2097 O O . GLU A 1 270 ? -4.219 -58.113 21.771 1.00 95.44 270 GLU A O 1
ATOM 2102 N N . ASN A 1 271 ? -5.245 -56.225 22.437 1.00 94.94 271 ASN A N 1
ATOM 2103 C CA . ASN A 1 271 ? -6.159 -56.902 23.355 1.00 94.94 271 ASN A CA 1
ATOM 2104 C C . ASN A 1 271 ? -7.065 -57.905 22.628 1.00 94.94 271 ASN A C 1
ATOM 2106 O O . ASN A 1 271 ? -7.277 -59.012 23.123 1.00 94.94 271 ASN A O 1
ATOM 2110 N N . LEU A 1 272 ? -7.558 -57.558 21.435 1.00 93.94 272 LEU A N 1
ATOM 2111 C CA . LEU A 1 272 ? -8.351 -58.472 20.608 1.00 93.94 272 LEU A CA 1
ATOM 2112 C C . LEU A 1 272 ? -7.526 -59.660 20.097 1.00 93.94 272 LEU A C 1
ATOM 2114 O O . LEU A 1 272 ? -8.015 -60.788 20.113 1.00 93.94 272 LEU A O 1
ATOM 2118 N N . ARG A 1 273 ? -6.268 -59.440 19.695 1.00 94.25 273 ARG A N 1
ATOM 2119 C CA . ARG A 1 273 ? -5.363 -60.528 19.282 1.00 94.25 273 ARG A CA 1
ATOM 2120 C C . ARG A 1 273 ? -5.057 -61.484 20.430 1.00 94.25 273 ARG A C 1
ATOM 2122 O O . ARG A 1 273 ? -5.034 -62.691 20.214 1.00 94.25 273 ARG A O 1
ATOM 2129 N N . TRP A 1 274 ? -4.847 -60.966 21.638 1.00 90.31 274 TRP A N 1
ATOM 2130 C CA . TRP A 1 274 ? -4.589 -61.800 22.810 1.00 90.31 274 TRP A CA 1
ATOM 2131 C C . TRP A 1 274 ? -5.839 -62.559 23.272 1.00 90.31 274 TRP A C 1
ATOM 2133 O O . TRP A 1 274 ? -5.744 -63.729 23.634 1.00 90.31 274 TRP A O 1
ATOM 2143 N N . ALA A 1 275 ? -7.016 -61.929 23.200 1.00 87.31 275 ALA A N 1
ATOM 2144 C CA . ALA A 1 275 ? -8.290 -62.581 23.499 1.00 87.31 275 ALA A CA 1
ATOM 2145 C C . ALA A 1 275 ? -8.619 -63.712 22.512 1.00 87.31 275 ALA A C 1
ATOM 2147 O O . ALA A 1 275 ? -9.178 -64.719 22.925 1.00 87.31 275 ALA A O 1
ATOM 2148 N N . ALA A 1 276 ? -8.246 -63.572 21.237 1.00 86.38 276 ALA A N 1
ATOM 2149 C CA . ALA A 1 276 ? -8.434 -64.611 20.223 1.00 86.38 276 ALA A CA 1
ATOM 2150 C C . ALA A 1 276 ? -7.428 -65.777 20.326 1.00 86.38 276 ALA A C 1
ATOM 2152 O O . ALA A 1 276 ? -7.637 -66.817 19.709 1.00 86.38 276 ALA A O 1
ATOM 2153 N N . ALA A 1 277 ? -6.329 -65.601 21.066 1.00 84.19 277 ALA A N 1
ATOM 2154 C CA . ALA A 1 277 ? -5.297 -66.620 21.269 1.00 84.19 277 ALA A CA 1
ATOM 2155 C C . ALA A 1 277 ? -5.521 -67.487 22.528 1.00 84.19 277 ALA A C 1
ATOM 2157 O O . ALA A 1 277 ? -4.701 -68.361 22.814 1.00 84.19 277 ALA A O 1
ATOM 2158 N N . ARG A 1 278 ? -6.595 -67.234 23.284 1.00 72.19 278 ARG A N 1
ATOM 2159 C CA . ARG A 1 278 ? -7.056 -68.035 24.428 1.00 72.19 278 ARG A CA 1
ATOM 2160 C C . ARG A 1 278 ? -8.292 -68.838 24.055 1.00 72.19 278 ARG A C 1
ATOM 2162 O O . ARG A 1 278 ? -8.400 -69.962 24.588 1.00 72.19 278 ARG A O 1
#

Secondary structure (DSSP, 8-state):
---------GGG--HHHHHHHHHHTTT-GGGSTTGGGS-HHHHHHHHHHHHHTS-S-SS-----TTT------S-S--TT--EEEEEE-SS-EE--SHHHHHTT-EEPTT-EEEEEEEESSSS-EEEEEEEGGG--HHHHHHHHHHHHHHS--BTGGGS-HHHHHHHHHHHHH-S---PPPP---S----PPP----PPPPPP------------PPP-----------------------------------------HHHHHHHHHHHHHHHHHT-

Radius of gyration: 32.3 Å; chains: 1; bounding box: 86×85×64 Å

pLDDT: mean 74.71, std 21.97, range [27.81, 96.31]

Foldseek 3Di:
DDDDDDDDFLLPDDLVNLVVQCVVQVLDLVSRPCLVVADPVVNVQNVVCSVVSHRPDSPDRSDPVVPPPPPPQQQDDQPQFPAKAKDQAQAKDFARHPVCNVVRNIRHGRAIWMWTWHDPDDVDTDTHIHGLVRDDLVNLQVNLVVCVVVVDRHCLVVDDPQVSVQSVVCSVVSHRDDRDDRPPPDPPPPDDDDDDDDDDDDDDDDDDDDDDDDDDDDDDDDDDDDDDDDDDDDDDDDDDDDDDPPDPPPPDPPPPPPPVVVVVVVVVVVVVVVVVVD